Protein AF-A0A836B9U3-F1 (afdb_monomer_lite)

Organism: NCBI:txid2026947

pLDDT: mean 72.08, std 19.5, range [33.69, 95.94]

Foldseek 3Di:
DQDDPVNLVVVVVVVPDDDDDDDDDPVVVVVVSVVSCVVRVHDCDVVVVLVCLQKEKEWEDDPPPPDDPDPTDIDIHGLVLLLVQFPQSVVVVVCVVVVVDPDDDDDDDDDPDRSDRHYDYDYPADVVLVVLVRCLSNDDDPSLVSDDQVNLLSLLVVCQVRVGLSSLLSSLCNCLVCVVQADCPPDLQGCSDLQLVLQSCVPRNQDDDPPDDRSPVVSNCLSCVLLAAPDDDDDPDRPNVDPLLDVVSLVSLVVLCPDPCCVVRGHPVSVVRNVVSSVVSVVVVVVVVVVVD

Sequence (293 aa):
MGVGPEELLAGVDAILVPSGYLWPRSDYWIDKLDEKAEEAGALVTEEMIALANILVTLQFSDVPPKGLQQPQKQLTVDRAVLWHASRVLRNVFEDTAAGRDGSTVSSSHGGCSSPAAAVLRLSGDRPEDWEVALRLLQASGEVLSLITWDNVTQLCRLADKYDIPRLRSDCLWFLSANASKLSLHEPLTSPQNLLHAASLAERYLSQVSRGAEPISNSRLDAVIGNLAPSGGARIEYTHCLWNAQDPSSSLQLLKLARCDQYAAVIAPGVQARIQAGVLDALASAIRVCTAAN

Structure (mmCIF, N/CA/C/O backbone):
data_AF-A0A836B9U3-F1
#
_entry.id   AF-A0A836B9U3-F1
#
loop_
_atom_site.group_PDB
_atom_site.id
_atom_site.type_symbol
_atom_site.label_atom_id
_atom_site.label_alt_id
_atom_site.label_comp_id
_atom_site.label_asym_id
_atom_site.label_entity_id
_atom_site.label_seq_id
_atom_site.pdbx_PDB_ins_code
_atom_site.Cartn_x
_atom_site.Cartn_y
_atom_site.Cartn_z
_atom_site.occupancy
_atom_site.B_iso_or_equiv
_atom_site.auth_seq_id
_atom_site.auth_comp_id
_atom_site.auth_asym_id
_atom_site.auth_atom_id
_atom_site.pdbx_PDB_model_num
ATOM 1 N N . MET A 1 1 ? 41.286 -18.158 -23.310 1.00 45.34 1 MET A N 1
ATOM 2 C CA . MET A 1 1 ? 40.015 -18.739 -22.834 1.00 45.34 1 MET A CA 1
ATOM 3 C C . MET A 1 1 ? 39.111 -17.549 -22.593 1.00 45.34 1 MET A C 1
ATOM 5 O O . MET A 1 1 ? 39.468 -16.736 -21.756 1.00 45.34 1 MET A O 1
ATOM 9 N N . GLY A 1 2 ? 38.098 -17.339 -23.434 1.00 49.62 2 GLY A N 1
ATOM 10 C CA . GLY A 1 2 ? 37.194 -16.197 -23.282 1.00 49.62 2 GLY A CA 1
ATOM 11 C C . GLY A 1 2 ? 36.173 -16.508 -22.196 1.00 49.62 2 GLY A C 1
ATOM 12 O O . GLY A 1 2 ? 35.557 -17.569 -22.253 1.00 49.62 2 GLY A O 1
ATOM 13 N N . VAL A 1 3 ? 36.047 -15.621 -21.214 1.00 48.47 3 VAL A N 1
ATOM 14 C CA . VAL A 1 3 ? 34.971 -15.661 -20.216 1.00 48.47 3 VAL A CA 1
ATOM 15 C C . VAL A 1 3 ? 33.673 -15.330 -20.952 1.00 48.47 3 VAL A C 1
ATOM 17 O O . VAL A 1 3 ? 33.615 -14.344 -21.689 1.00 48.47 3 VAL A O 1
ATOM 20 N N . GLY A 1 4 ? 32.660 -16.187 -20.832 1.00 48.78 4 GLY A N 1
ATOM 21 C CA . GLY A 1 4 ? 31.366 -15.947 -21.473 1.00 48.78 4 GLY A CA 1
ATOM 22 C C . GLY A 1 4 ? 30.634 -14.765 -20.818 1.00 48.78 4 GLY A C 1
ATOM 23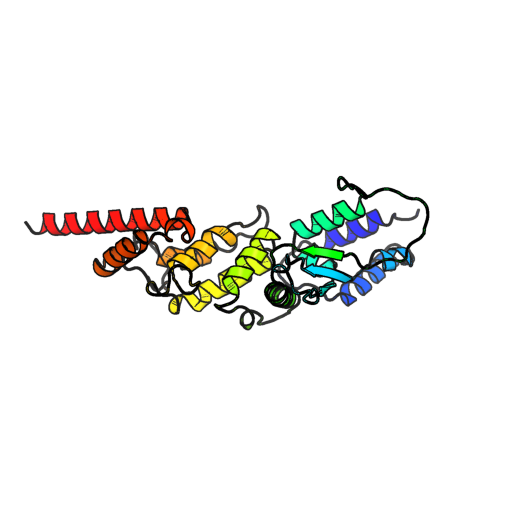 O O . GLY A 1 4 ? 30.823 -14.529 -19.624 1.00 48.78 4 GLY A O 1
ATOM 24 N N . PRO A 1 5 ? 29.763 -14.036 -21.542 1.00 47.06 5 PRO A N 1
ATOM 25 C CA . PRO A 1 5 ? 29.008 -12.905 -20.984 1.00 47.06 5 PRO A CA 1
ATOM 26 C C . PRO A 1 5 ? 28.168 -13.286 -19.750 1.00 47.06 5 PRO A C 1
ATOM 28 O O . PRO A 1 5 ? 27.958 -12.458 -18.868 1.00 47.06 5 PRO A O 1
ATOM 31 N N . GLU A 1 6 ? 27.752 -14.551 -19.636 1.00 47.59 6 GLU A N 1
ATOM 32 C CA . GLU A 1 6 ? 27.021 -15.065 -18.470 1.00 47.59 6 GLU A CA 1
ATOM 33 C C . GLU A 1 6 ? 27.885 -15.172 -17.197 1.00 47.59 6 GLU A C 1
ATOM 35 O O . GLU A 1 6 ? 27.389 -14.921 -16.099 1.00 47.59 6 GLU A O 1
ATOM 40 N N . GLU A 1 7 ? 29.186 -15.470 -17.316 1.00 50.41 7 GLU A N 1
ATOM 41 C CA . GLU A 1 7 ? 30.108 -15.516 -16.166 1.00 50.41 7 GLU A CA 1
ATOM 42 C C . GLU A 1 7 ? 30.447 -14.108 -15.649 1.00 50.41 7 GLU A C 1
ATOM 44 O O . GLU A 1 7 ? 30.597 -13.908 -14.441 1.00 50.41 7 GLU A O 1
ATOM 49 N N . LEU A 1 8 ? 30.506 -13.114 -16.545 1.00 53.88 8 LEU A N 1
ATOM 50 C CA . LEU A 1 8 ? 30.691 -11.701 -16.192 1.00 53.88 8 LEU A CA 1
ATOM 51 C C . LEU A 1 8 ? 29.486 -11.145 -15.417 1.00 53.88 8 LEU A C 1
ATOM 53 O O . LEU A 1 8 ? 29.671 -10.481 -14.396 1.00 53.88 8 LEU A O 1
ATOM 57 N N . LEU A 1 9 ? 28.260 -11.467 -15.845 1.00 51.12 9 LEU A N 1
ATOM 58 C CA . LEU A 1 9 ? 27.029 -11.053 -15.157 1.00 51.12 9 LEU A CA 1
ATOM 59 C C . LEU A 1 9 ? 26.896 -11.699 -13.766 1.00 51.12 9 LEU A C 1
ATOM 61 O O . LEU A 1 9 ? 26.582 -11.008 -12.796 1.00 51.12 9 LEU A O 1
ATOM 65 N N . ALA A 1 10 ? 27.237 -12.986 -13.632 1.00 49.69 10 ALA A N 1
ATOM 66 C CA . ALA A 1 10 ? 27.233 -13.681 -12.341 1.00 49.69 10 ALA A CA 1
ATOM 67 C C . ALA A 1 10 ? 28.250 -13.096 -11.335 1.00 49.69 10 ALA A C 1
ATOM 69 O O . ALA A 1 10 ? 27.994 -13.061 -10.128 1.00 49.69 10 ALA A O 1
ATOM 70 N N . GLY A 1 11 ? 29.396 -12.599 -11.820 1.00 48.59 11 GLY A N 1
ATOM 71 C CA . GLY A 1 11 ? 30.405 -11.928 -10.995 1.00 48.59 11 GLY A CA 1
ATOM 72 C C . GLY A 1 11 ? 29.970 -10.555 -10.466 1.00 48.59 11 GLY A C 1
ATOM 73 O O . GLY A 1 11 ? 30.396 -10.159 -9.379 1.00 48.59 11 GLY A O 1
ATOM 74 N N . VAL A 1 12 ? 29.105 -9.842 -11.196 1.00 49.62 12 VAL A N 1
ATOM 75 C CA . VAL A 1 12 ? 28.518 -8.560 -10.762 1.00 49.62 12 VAL A CA 1
ATOM 76 C C . VAL A 1 12 ? 27.465 -8.789 -9.672 1.00 49.62 12 VAL A C 1
ATOM 78 O O . VAL A 1 12 ? 27.487 -8.094 -8.654 1.00 49.62 12 VAL A O 1
ATOM 81 N N . ASP A 1 13 ? 26.623 -9.817 -9.812 1.00 41.84 13 ASP A N 1
ATOM 82 C CA . ASP A 1 13 ? 25.612 -10.190 -8.809 1.00 41.84 13 ASP A CA 1
ATOM 83 C C . ASP A 1 13 ? 26.223 -10.585 -7.450 1.00 41.84 13 ASP A C 1
ATOM 85 O O . ASP A 1 13 ? 25.662 -10.277 -6.394 1.00 41.84 13 ASP A O 1
ATOM 89 N N . ALA A 1 14 ? 27.406 -11.210 -7.447 1.00 44.12 14 ALA A N 1
ATOM 90 C CA . ALA A 1 14 ? 28.091 -11.648 -6.227 1.00 44.12 14 ALA A CA 1
ATOM 91 C C . ALA A 1 14 ? 28.653 -10.497 -5.361 1.00 44.12 14 ALA A C 1
ATOM 93 O O . ALA A 1 14 ? 28.881 -10.684 -4.166 1.00 44.12 14 ALA A O 1
ATOM 94 N N . ILE A 1 15 ? 28.862 -9.304 -5.933 1.00 44.81 15 ILE A N 1
ATOM 95 C CA . ILE A 1 15 ? 29.420 -8.129 -5.230 1.00 44.81 15 ILE A CA 1
ATOM 96 C C . ILE A 1 15 ? 28.311 -7.303 -4.541 1.00 44.81 15 ILE A C 1
ATOM 98 O O . ILE A 1 15 ? 28.585 -6.498 -3.652 1.00 44.81 15 ILE A O 1
ATOM 102 N N . LEU A 1 16 ? 27.042 -7.531 -4.898 1.00 45.47 16 LEU A N 1
ATOM 103 C CA . LEU A 1 16 ? 25.909 -6.652 -4.577 1.00 45.47 16 LEU A CA 1
ATOM 104 C C . LEU A 1 16 ? 25.101 -7.036 -3.328 1.00 45.47 16 LEU A C 1
ATOM 106 O O . LEU A 1 16 ? 24.100 -6.386 -3.023 1.00 45.47 16 LEU A O 1
ATOM 110 N N . VAL A 1 17 ? 25.515 -8.064 -2.586 1.00 44.44 17 VAL A N 1
ATOM 111 C CA . VAL A 1 17 ? 24.856 -8.459 -1.330 1.00 44.44 17 VAL A CA 1
ATOM 112 C C . VAL A 1 17 ? 25.816 -8.256 -0.158 1.00 44.44 17 VAL A C 1
ATOM 114 O O . VAL A 1 17 ? 26.325 -9.219 0.415 1.00 44.44 17 VAL A O 1
ATOM 117 N N . PRO A 1 18 ? 26.097 -6.994 0.213 1.00 39.41 18 PRO A N 1
ATOM 118 C CA . PRO A 1 18 ? 25.830 -6.653 1.608 1.00 39.41 18 PRO A CA 1
ATOM 119 C C . PRO A 1 18 ? 25.343 -5.208 1.838 1.00 39.41 18 PRO A C 1
ATOM 121 O O . PRO A 1 18 ? 26.029 -4.238 1.548 1.00 39.41 18 PRO A O 1
ATOM 124 N N . SER A 1 19 ? 24.206 -5.123 2.535 1.00 38.50 19 SER A N 1
ATOM 125 C CA . SER A 1 19 ? 23.820 -4.077 3.496 1.00 38.50 19 SER A CA 1
ATOM 126 C C . SER A 1 19 ? 23.555 -2.640 3.002 1.00 38.50 19 SER A C 1
ATOM 128 O O . SER A 1 19 ? 24.461 -1.858 2.752 1.00 38.50 19 SER A O 1
ATOM 130 N N . GLY A 1 20 ? 22.275 -2.247 3.048 1.00 40.47 20 GLY A N 1
ATOM 131 C CA . GLY A 1 20 ? 21.875 -0.883 3.421 1.00 40.47 20 GLY A CA 1
ATOM 132 C C . GLY A 1 20 ? 21.879 0.194 2.330 1.00 40.47 20 GLY A C 1
ATOM 133 O O . GLY A 1 20 ? 22.759 1.039 2.296 1.00 40.47 20 GLY A O 1
ATOM 134 N N . TYR A 1 21 ? 20.804 0.216 1.536 1.00 45.78 21 TYR A N 1
ATOM 135 C CA . TYR A 1 21 ? 20.183 1.389 0.897 1.00 45.78 21 TYR A CA 1
ATOM 136 C C . TYR A 1 21 ? 21.102 2.477 0.327 1.00 45.78 21 TYR A C 1
ATOM 138 O O . TYR A 1 21 ? 21.223 3.531 0.935 1.00 45.78 21 TYR A O 1
ATOM 146 N N . LEU A 1 22 ? 21.601 2.294 -0.895 1.00 48.44 22 LEU A N 1
ATOM 147 C CA . LEU A 1 22 ? 21.842 3.365 -1.873 1.00 48.44 22 LEU A CA 1
ATOM 148 C C . LEU A 1 22 ? 21.979 2.694 -3.248 1.00 48.44 22 LEU A C 1
ATOM 150 O O . LEU A 1 22 ? 22.847 1.847 -3.438 1.00 48.44 22 LEU A O 1
ATOM 154 N N . TRP A 1 23 ? 21.095 3.026 -4.192 1.00 52.09 23 TRP A N 1
ATOM 155 C CA . TRP A 1 23 ? 21.185 2.502 -5.558 1.00 52.09 23 TRP A CA 1
ATOM 156 C C . TRP A 1 23 ? 22.158 3.371 -6.358 1.00 52.09 23 TRP A C 1
ATOM 158 O O . TRP A 1 23 ? 21.958 4.589 -6.410 1.00 52.09 23 TRP A O 1
ATOM 168 N N . PRO A 1 24 ? 23.202 2.798 -6.972 1.00 48.03 24 PRO A N 1
ATOM 169 C CA . PRO A 1 24 ? 24.101 3.574 -7.810 1.00 48.03 24 PRO A CA 1
ATOM 170 C C . PRO A 1 24 ? 23.398 4.053 -9.091 1.00 48.03 24 PRO A C 1
ATOM 172 O O . PRO A 1 24 ? 22.528 3.359 -9.623 1.00 48.03 24 PRO A O 1
ATOM 175 N N . ARG A 1 25 ? 23.772 5.240 -9.590 1.00 50.72 25 ARG A N 1
ATOM 176 C CA . ARG A 1 25 ? 23.307 5.786 -10.885 1.00 50.72 25 ARG A CA 1
ATOM 177 C C . ARG A 1 25 ? 23.700 4.867 -12.051 1.00 50.72 25 ARG A C 1
ATOM 179 O O . ARG A 1 25 ? 24.662 4.123 -11.915 1.00 50.72 25 ARG A O 1
ATOM 186 N N . SER A 1 26 ? 23.020 4.960 -13.200 1.00 50.22 26 SER A N 1
ATOM 187 C CA . SER A 1 26 ? 23.369 4.205 -14.426 1.00 50.22 26 SER A CA 1
ATOM 188 C C . SER A 1 26 ? 24.859 4.289 -14.769 1.00 50.22 26 SER A C 1
ATOM 190 O O . SER A 1 26 ? 25.461 3.290 -15.140 1.00 50.22 26 SER A O 1
ATOM 192 N N . ASP A 1 27 ? 25.463 5.457 -14.554 1.00 53.59 27 ASP A N 1
ATOM 193 C CA . ASP A 1 27 ? 26.873 5.724 -14.852 1.00 53.59 27 ASP A CA 1
ATOM 194 C C . ASP A 1 27 ? 27.811 4.855 -13.998 1.00 53.59 27 ASP A C 1
ATOM 196 O O . ASP A 1 27 ? 28.814 4.359 -14.491 1.00 53.59 27 ASP A O 1
ATOM 200 N N . TYR A 1 28 ? 27.425 4.554 -12.752 1.00 59.44 28 TYR A N 1
ATOM 201 C CA . TYR A 1 28 ? 28.180 3.639 -11.892 1.00 59.44 28 TYR A CA 1
ATOM 202 C C . TYR A 1 28 ? 28.199 2.215 -12.445 1.00 59.44 28 TYR A C 1
ATOM 204 O O . TYR A 1 28 ? 29.182 1.505 -12.270 1.00 59.44 28 TYR A O 1
ATOM 212 N N . TRP A 1 29 ? 27.115 1.776 -13.089 1.00 57.50 29 TRP A N 1
ATOM 213 C CA . TRP A 1 29 ? 27.043 0.443 -13.684 1.00 57.50 29 TRP A CA 1
ATOM 214 C C . TRP A 1 29 ? 27.900 0.339 -14.936 1.00 57.50 29 TRP A C 1
ATOM 216 O O . TRP A 1 29 ? 28.509 -0.702 -15.151 1.00 57.50 29 TRP A O 1
ATOM 226 N N . ILE A 1 30 ? 27.983 1.421 -15.713 1.00 60.34 30 ILE A N 1
ATOM 227 C CA . ILE A 1 30 ? 28.887 1.526 -16.860 1.00 60.34 30 ILE A CA 1
ATOM 228 C C . ILE A 1 30 ? 30.338 1.475 -16.367 1.00 60.34 30 ILE A C 1
ATOM 230 O O . ILE A 1 30 ? 31.083 0.609 -16.811 1.00 60.34 30 ILE A O 1
ATOM 234 N N . ASP A 1 31 ? 30.692 2.275 -15.357 1.00 65.06 31 ASP A N 1
ATOM 235 C CA . ASP A 1 31 ? 32.040 2.280 -14.771 1.00 65.06 31 ASP A CA 1
ATOM 236 C C . ASP A 1 31 ? 32.417 0.912 -14.159 1.00 65.06 31 ASP A C 1
ATOM 238 O O . ASP A 1 31 ? 33.545 0.445 -14.302 1.00 65.06 31 ASP A O 1
ATOM 242 N N . LYS A 1 32 ? 31.468 0.226 -13.501 1.00 64.31 32 LYS A N 1
ATOM 243 C CA . LYS A 1 32 ? 31.658 -1.127 -12.937 1.00 64.31 32 LYS A CA 1
ATOM 244 C C . LYS A 1 32 ? 31.808 -2.203 -14.007 1.00 64.31 32 LYS A C 1
ATOM 246 O O . LYS A 1 32 ? 32.547 -3.166 -13.799 1.00 64.31 32 LYS A O 1
ATOM 251 N N . LEU A 1 33 ? 31.050 -2.091 -15.096 1.00 63.19 33 LEU A N 1
ATOM 252 C CA . LEU A 1 33 ? 31.142 -3.000 -16.235 1.00 63.19 33 LEU A CA 1
ATOM 253 C C . LEU A 1 33 ? 32.467 -2.804 -16.965 1.00 63.19 33 LEU A C 1
ATOM 255 O O . LEU A 1 33 ? 33.085 -3.805 -17.310 1.00 63.19 33 LEU A O 1
ATOM 259 N N . ASP A 1 34 ? 32.931 -1.563 -17.111 1.00 65.06 34 ASP A N 1
ATOM 260 C CA . ASP A 1 34 ? 34.251 -1.245 -17.658 1.00 65.06 34 ASP A CA 1
ATOM 261 C C . ASP A 1 34 ? 35.369 -1.788 -16.754 1.00 65.06 34 ASP A C 1
ATOM 263 O O . ASP A 1 34 ? 36.244 -2.499 -17.243 1.00 65.06 34 ASP A O 1
ATOM 267 N N . GLU A 1 35 ? 35.288 -1.577 -15.433 1.00 74.06 35 GLU A N 1
ATOM 268 C CA . GLU A 1 35 ? 36.234 -2.136 -14.450 1.00 74.06 35 GLU A CA 1
ATOM 269 C C . GLU A 1 35 ? 36.298 -3.672 -14.547 1.00 74.06 35 GLU A C 1
ATOM 271 O O . GLU A 1 35 ? 37.375 -4.267 -14.578 1.00 74.06 35 GLU A O 1
ATOM 276 N N . LYS A 1 36 ? 35.142 -4.342 -14.652 1.00 66.56 36 LYS A N 1
ATOM 277 C CA . LYS A 1 36 ? 35.074 -5.808 -14.762 1.00 66.56 36 LYS A CA 1
ATOM 278 C C . LYS A 1 36 ? 35.498 -6.338 -16.127 1.00 66.56 36 LYS A C 1
ATOM 280 O O . LYS A 1 36 ? 36.083 -7.419 -16.195 1.00 66.56 36 LYS A O 1
ATOM 285 N N . ALA A 1 37 ? 35.212 -5.612 -17.201 1.00 63.69 37 ALA A N 1
ATOM 286 C CA . ALA A 1 37 ? 35.659 -5.954 -18.544 1.00 63.69 37 ALA A CA 1
ATOM 287 C C . ALA A 1 37 ? 37.185 -5.818 -18.662 1.00 63.69 37 ALA A C 1
ATOM 289 O O . ALA A 1 37 ? 37.834 -6.707 -19.219 1.00 63.69 37 ALA A O 1
ATOM 290 N N . GLU A 1 38 ? 37.762 -4.782 -18.045 1.00 74.56 38 GLU A N 1
ATOM 291 C CA . GLU A 1 38 ? 39.207 -4.589 -17.930 1.00 74.56 38 GLU A CA 1
ATOM 292 C C . GLU A 1 38 ? 39.857 -5.708 -17.096 1.00 74.56 38 GLU A C 1
ATOM 294 O O . GLU A 1 38 ? 40.820 -6.329 -17.553 1.00 74.56 38 GLU A O 1
ATOM 299 N N . GLU A 1 39 ? 39.282 -6.061 -15.936 1.00 74.56 39 GLU A N 1
ATOM 300 C CA . GLU A 1 39 ? 39.737 -7.195 -15.112 1.00 74.56 39 GLU A CA 1
ATOM 301 C C . GLU A 1 39 ? 39.667 -8.545 -15.853 1.00 74.56 39 GLU A C 1
ATOM 303 O O . GLU A 1 39 ? 40.532 -9.404 -15.667 1.00 74.56 39 GLU A O 1
ATOM 308 N N . ALA A 1 40 ? 38.653 -8.745 -16.699 1.00 68.75 40 ALA A N 1
ATOM 309 C CA . ALA A 1 40 ? 38.462 -9.973 -17.471 1.00 68.75 40 ALA A CA 1
ATOM 310 C C . ALA A 1 40 ? 39.258 -10.004 -18.791 1.00 68.75 40 ALA A C 1
ATOM 312 O O . ALA A 1 40 ? 39.243 -11.023 -19.489 1.00 68.75 40 ALA A O 1
ATOM 313 N N . GLY A 1 41 ? 39.938 -8.910 -19.160 1.00 68.94 41 GLY A N 1
ATOM 314 C CA . GLY A 1 41 ? 40.595 -8.765 -20.462 1.00 68.94 41 GLY A CA 1
ATOM 315 C C . GLY A 1 41 ? 39.623 -8.887 -21.643 1.00 68.94 41 GLY A C 1
ATOM 316 O O . GLY A 1 41 ? 40.017 -9.336 -22.723 1.00 68.94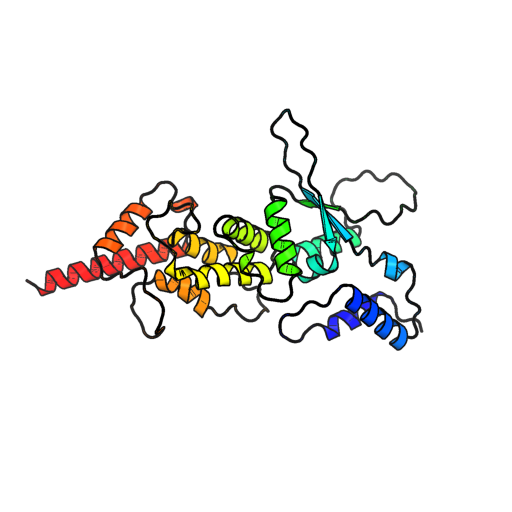 41 GLY A O 1
ATOM 317 N N . ALA A 1 42 ? 38.351 -8.545 -21.429 1.00 64.12 42 ALA A N 1
ATOM 318 C CA . ALA A 1 42 ? 37.287 -8.607 -22.420 1.00 64.12 42 ALA A CA 1
ATOM 319 C C . ALA A 1 42 ? 36.980 -7.198 -22.943 1.00 64.12 42 ALA A C 1
ATOM 321 O O . ALA A 1 42 ? 36.905 -6.241 -22.181 1.00 64.12 42 ALA A O 1
ATOM 322 N N . LEU A 1 43 ? 36.784 -7.057 -24.255 1.00 56.56 43 LEU A N 1
ATOM 323 C CA . LEU A 1 43 ? 36.247 -5.820 -24.821 1.00 56.56 43 LEU A CA 1
ATOM 324 C C . LEU A 1 43 ? 34.741 -5.794 -24.559 1.00 56.56 43 LEU A C 1
ATOM 326 O O . LEU A 1 43 ? 34.050 -6.740 -24.940 1.00 56.56 43 LEU A O 1
ATOM 330 N N . VAL A 1 44 ? 34.238 -4.718 -23.946 1.00 56.47 44 VAL A N 1
ATOM 331 C CA . VAL A 1 44 ? 32.797 -4.446 -23.873 1.00 56.47 44 VAL A CA 1
ATOM 332 C C . VAL A 1 44 ? 32.278 -4.383 -25.309 1.00 56.47 44 VAL A C 1
ATOM 334 O O . VAL A 1 44 ? 32.606 -3.469 -26.065 1.00 56.47 44 VAL A O 1
ATOM 337 N N . THR A 1 45 ? 31.543 -5.409 -25.733 1.00 61.25 45 THR A N 1
ATOM 338 C CA . THR A 1 45 ? 31.025 -5.477 -27.101 1.00 61.25 45 THR A CA 1
ATOM 339 C C . THR A 1 45 ? 29.828 -4.540 -27.250 1.00 61.25 45 THR A C 1
ATOM 341 O O . THR A 1 45 ? 29.099 -4.286 -26.289 1.00 61.25 45 THR A O 1
ATOM 344 N N . GLU A 1 46 ? 29.559 -4.060 -28.469 1.00 51.00 46 GLU A N 1
ATOM 345 C CA . GLU A 1 46 ? 28.302 -3.355 -28.774 1.00 51.00 46 GLU A CA 1
ATOM 346 C C . GLU A 1 46 ? 27.064 -4.189 -28.390 1.00 51.00 46 GLU A C 1
ATOM 348 O O . GLU A 1 46 ? 26.024 -3.623 -28.079 1.00 51.00 46 GLU A O 1
ATOM 353 N N . GLU A 1 47 ? 27.178 -5.522 -28.319 1.00 51.44 47 GLU A N 1
ATOM 354 C CA . GLU A 1 47 ? 26.144 -6.410 -27.770 1.00 51.44 47 GLU A CA 1
ATOM 355 C C . GLU A 1 47 ? 25.938 -6.255 -26.255 1.00 51.44 47 GLU A C 1
ATOM 357 O O . GLU A 1 47 ? 24.797 -6.303 -25.810 1.00 51.44 47 GLU A O 1
ATOM 362 N N . MET A 1 48 ? 26.980 -6.015 -25.448 1.00 51.19 48 MET A N 1
ATOM 363 C CA . MET A 1 48 ? 26.820 -5.708 -24.015 1.00 51.19 48 MET A CA 1
ATOM 364 C C . MET A 1 48 ? 26.177 -4.329 -23.801 1.00 51.19 48 MET A C 1
ATOM 366 O O . MET A 1 48 ? 25.350 -4.164 -22.905 1.00 51.19 48 MET A O 1
ATOM 370 N N . ILE A 1 49 ? 26.476 -3.368 -24.679 1.00 49.72 49 ILE A N 1
ATOM 371 C CA . ILE A 1 49 ? 25.833 -2.044 -24.716 1.00 49.72 49 ILE A CA 1
ATOM 372 C C . ILE A 1 49 ? 24.387 -2.145 -25.247 1.00 49.72 49 ILE A C 1
ATOM 374 O O . ILE A 1 49 ? 23.514 -1.407 -24.805 1.00 49.72 49 ILE A O 1
ATOM 378 N N . ALA A 1 50 ? 24.080 -3.095 -26.134 1.00 48.69 50 ALA A N 1
ATOM 379 C CA . ALA A 1 50 ? 22.718 -3.370 -26.605 1.00 48.69 50 ALA A CA 1
ATOM 380 C C . ALA A 1 50 ? 21.884 -4.202 -25.605 1.00 48.69 50 ALA A C 1
ATOM 382 O O . ALA A 1 50 ? 20.663 -4.045 -25.533 1.00 48.69 50 ALA A O 1
ATOM 383 N N . LEU A 1 51 ? 22.526 -5.049 -24.791 1.00 49.41 51 LEU A N 1
ATOM 384 C CA . LEU A 1 51 ? 21.927 -5.667 -23.600 1.00 49.41 51 LEU A CA 1
ATOM 385 C C . LEU A 1 51 ? 21.628 -4.614 -22.525 1.00 49.41 51 LEU A C 1
ATOM 387 O O . LEU A 1 51 ? 20.638 -4.745 -21.799 1.00 49.41 51 LEU A O 1
ATOM 391 N N . ALA A 1 52 ? 22.379 -3.510 -22.526 1.00 51.41 52 ALA A N 1
ATOM 392 C CA . ALA A 1 52 ? 21.996 -2.236 -21.933 1.00 51.41 52 ALA A CA 1
ATOM 393 C C . ALA A 1 52 ? 20.942 -1.515 -22.808 1.00 51.41 52 ALA A C 1
ATOM 395 O O . ALA A 1 52 ? 21.040 -0.332 -23.134 1.00 51.41 52 ALA A O 1
ATOM 396 N N . ASN A 1 53 ? 19.855 -2.224 -23.130 1.00 55.41 53 ASN A N 1
ATOM 397 C CA . ASN A 1 53 ? 18.555 -1.620 -23.411 1.00 55.41 53 ASN A CA 1
ATOM 398 C C . ASN A 1 53 ? 18.090 -0.962 -22.098 1.00 55.41 53 ASN A C 1
ATOM 400 O O . ASN A 1 53 ? 17.265 -1.498 -21.353 1.00 55.41 53 ASN A O 1
ATOM 404 N N . ILE A 1 54 ? 18.741 0.161 -21.772 1.00 71.50 54 ILE A N 1
ATOM 405 C CA . ILE A 1 54 ? 18.702 0.836 -20.473 1.00 71.50 54 ILE A CA 1
ATOM 406 C C . ILE A 1 54 ? 17.286 1.301 -20.191 1.00 71.50 54 ILE A C 1
ATOM 408 O O . ILE A 1 54 ? 16.888 1.345 -19.042 1.00 71.50 54 ILE A O 1
ATOM 412 N N . LEU A 1 55 ? 16.496 1.610 -21.218 1.00 83.19 55 LEU A N 1
ATOM 413 C CA . LEU A 1 55 ? 15.189 2.221 -21.053 1.00 83.19 55 LEU A CA 1
ATOM 414 C C . LEU A 1 55 ? 14.056 1.250 -21.396 1.00 83.19 55 LEU A C 1
ATOM 416 O O . LEU A 1 55 ? 13.992 0.682 -22.486 1.00 83.19 55 LEU A O 1
ATOM 420 N N . VAL A 1 56 ? 13.128 1.115 -20.454 1.00 87.69 56 VAL A N 1
ATOM 421 C CA . VAL A 1 56 ? 11.838 0.440 -20.605 1.00 87.69 56 VAL A CA 1
ATOM 422 C C . VAL A 1 56 ? 10.756 1.507 -20.698 1.00 87.69 56 VAL A C 1
ATOM 424 O O . VAL A 1 56 ? 10.730 2.456 -19.911 1.00 87.69 56 VAL A O 1
ATOM 427 N N . THR A 1 57 ? 9.831 1.340 -21.637 1.00 90.69 57 THR A N 1
ATOM 428 C CA . THR A 1 57 ? 8.635 2.179 -21.728 1.00 90.69 57 THR A CA 1
ATOM 429 C C . THR A 1 57 ? 7.473 1.488 -21.025 1.00 90.69 57 THR A C 1
ATOM 431 O O . THR A 1 57 ? 6.981 0.454 -21.472 1.00 90.69 57 THR A O 1
ATOM 434 N N . LEU A 1 58 ? 7.006 2.078 -19.929 1.00 90.88 58 LEU A N 1
ATOM 435 C CA . LEU A 1 58 ? 5.767 1.708 -19.258 1.00 90.88 58 LEU A CA 1
ATOM 436 C C . LEU A 1 58 ? 4.586 2.286 -20.042 1.00 90.88 58 LEU A C 1
ATOM 438 O O . LEU A 1 58 ? 4.415 3.506 -20.119 1.00 90.88 58 LEU A O 1
ATOM 442 N N . GLN A 1 59 ? 3.776 1.409 -20.627 1.00 91.06 59 GLN A N 1
ATOM 443 C CA . GLN A 1 59 ? 2.582 1.771 -21.383 1.00 91.06 59 GLN A CA 1
ATOM 444 C C . GLN A 1 59 ? 1.332 1.471 -20.557 1.00 91.06 59 GLN A C 1
ATOM 446 O O . GLN A 1 59 ? 1.033 0.314 -20.258 1.00 91.06 59 GLN A O 1
ATOM 451 N N . PHE A 1 60 ? 0.569 2.511 -20.235 1.00 89.31 60 PHE A N 1
ATOM 452 C CA . PHE A 1 60 ? -0.631 2.401 -19.413 1.00 89.31 60 PHE A CA 1
ATOM 453 C C . PHE A 1 60 ? -1.843 2.133 -20.300 1.00 89.31 60 PHE A C 1
ATOM 455 O O . PHE A 1 60 ? -2.239 2.960 -21.125 1.00 89.31 60 PHE A O 1
ATOM 462 N N . SER A 1 61 ? -2.394 0.929 -20.170 1.00 80.69 61 SER A N 1
ATOM 463 C CA . SER A 1 61 ? -3.576 0.499 -20.910 1.00 80.69 61 SER A CA 1
ATOM 464 C C . SER A 1 61 ? -4.810 0.745 -20.056 1.00 80.69 61 SER A C 1
ATOM 466 O O . SER A 1 61 ? -5.312 -0.167 -19.399 1.00 80.69 61 SER A O 1
ATOM 468 N N . ASP A 1 62 ? -5.302 1.979 -20.064 1.00 68.25 62 ASP A N 1
ATOM 469 C CA . ASP A 1 62 ? -6.672 2.228 -19.635 1.00 68.25 62 ASP A CA 1
ATOM 470 C C . ASP A 1 62 ? -7.612 1.771 -20.750 1.00 68.25 62 ASP A C 1
ATOM 472 O O . ASP A 1 62 ? -7.401 2.080 -21.924 1.00 68.25 62 ASP A O 1
ATOM 476 N N . VAL A 1 63 ? -8.654 1.013 -20.398 1.00 56.09 63 VAL A N 1
ATOM 477 C CA . VAL A 1 63 ? -9.783 0.796 -21.308 1.00 56.09 63 VAL A CA 1
ATOM 478 C C . VAL A 1 63 ? -10.464 2.157 -21.434 1.00 56.09 63 VAL A C 1
ATOM 480 O O . VAL A 1 63 ? -11.052 2.607 -20.447 1.00 56.09 63 VAL A O 1
ATOM 483 N N . PRO A 1 64 ? -10.389 2.850 -22.587 1.00 55.78 64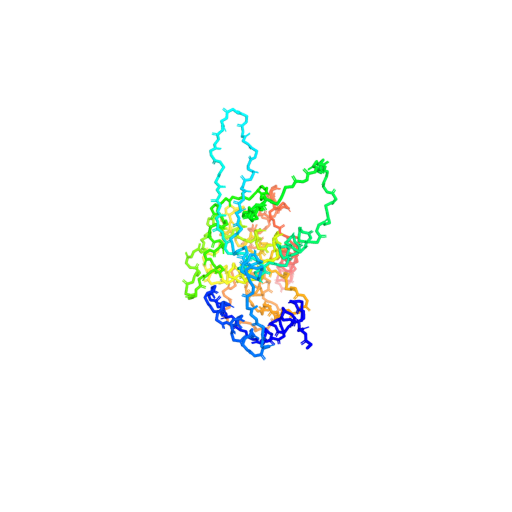 PRO A N 1
ATOM 484 C CA . PRO A 1 64 ? -11.039 4.140 -22.694 1.00 55.78 64 PRO A CA 1
ATOM 485 C C . PRO A 1 64 ? -12.544 3.933 -22.474 1.00 55.78 64 PRO A C 1
ATOM 487 O O . PRO A 1 64 ? -13.127 3.014 -23.069 1.00 55.78 64 PRO A O 1
ATOM 490 N N . PRO A 1 65 ? -13.211 4.756 -21.643 1.00 52.19 65 PRO A N 1
ATOM 491 C CA . PRO A 1 65 ? -14.663 4.794 -21.653 1.00 52.19 65 PRO A CA 1
ATOM 492 C C . PRO A 1 65 ? -15.095 5.082 -23.095 1.00 52.19 65 PRO A C 1
ATOM 494 O O . PRO A 1 65 ? -14.571 5.995 -23.735 1.00 52.19 65 PRO A O 1
ATOM 497 N N . LYS A 1 66 ? -15.974 4.226 -23.634 1.00 49.69 66 LYS A N 1
ATOM 498 C CA . LYS A 1 66 ? -16.400 4.223 -25.043 1.00 49.69 66 LYS A CA 1
ATOM 499 C C . LYS A 1 66 ? -16.555 5.655 -25.582 1.00 49.69 66 LYS A C 1
ATOM 501 O O . LYS A 1 66 ? -17.491 6.344 -25.195 1.00 49.69 66 LYS A O 1
ATOM 506 N N . GLY A 1 67 ? -15.674 6.069 -26.496 1.00 55.41 67 GLY A N 1
ATOM 507 C CA . GLY A 1 67 ? -15.890 7.258 -27.330 1.00 55.41 67 GLY A CA 1
ATOM 508 C C . GLY A 1 67 ? -14.812 8.344 -27.331 1.00 55.41 67 GLY A C 1
ATOM 509 O O . GLY A 1 67 ? -14.913 9.238 -28.164 1.00 55.41 67 GLY A O 1
ATOM 510 N N . LEU A 1 68 ? -13.773 8.288 -26.490 1.00 53.88 68 LEU A N 1
ATOM 511 C CA . LEU A 1 68 ? -12.687 9.282 -26.517 1.00 53.88 68 LEU A CA 1
ATOM 512 C C . LEU A 1 68 ? -11.316 8.595 -26.492 1.00 53.88 68 LEU A C 1
ATOM 514 O O . LEU A 1 68 ? -10.925 8.003 -25.489 1.00 53.88 68 LEU A O 1
ATOM 518 N N . GLN A 1 69 ? -10.582 8.672 -27.607 1.00 53.66 69 GLN A N 1
ATOM 519 C CA . GLN A 1 69 ? -9.160 8.323 -27.660 1.00 53.66 69 GLN A CA 1
ATOM 520 C C . GLN A 1 69 ? -8.379 9.363 -26.846 1.00 53.66 69 GLN A C 1
ATOM 522 O O . GLN A 1 69 ? -8.005 10.413 -27.363 1.00 53.66 69 GLN A O 1
ATOM 527 N N . GLN A 1 70 ? -8.162 9.101 -25.559 1.00 55.44 70 GLN A N 1
ATOM 528 C CA . GLN A 1 70 ? -7.149 9.835 -24.807 1.00 55.44 70 GLN A CA 1
ATOM 529 C C . GLN A 1 70 ? -5.753 9.351 -25.228 1.00 55.44 70 GLN A C 1
ATOM 531 O O . GLN A 1 70 ? -5.572 8.154 -25.474 1.00 55.44 70 GLN A O 1
ATOM 536 N N . PRO A 1 71 ? -4.763 10.257 -25.327 1.00 59.59 71 PRO A N 1
ATOM 537 C CA . PRO A 1 71 ? -3.384 9.860 -25.563 1.00 59.59 71 PRO A CA 1
ATOM 538 C C . PRO A 1 71 ? -2.929 8.946 -24.421 1.00 59.59 71 PRO A C 1
ATOM 540 O O . PRO A 1 71 ? -2.997 9.325 -23.252 1.00 59.59 71 PRO A O 1
ATOM 543 N N . GLN A 1 72 ? -2.487 7.731 -24.757 1.00 71.06 72 GLN A N 1
ATOM 544 C CA . GLN A 1 72 ? -1.916 6.807 -23.781 1.00 71.06 72 GLN A CA 1
ATOM 545 C C . GLN A 1 72 ? -0.659 7.443 -23.194 1.00 71.06 72 GLN A C 1
ATOM 547 O O . GLN A 1 72 ? 0.324 7.659 -23.906 1.00 71.06 72 GLN A O 1
ATOM 552 N N . LYS A 1 73 ? -0.697 7.761 -21.901 1.00 85.69 73 LYS A N 1
ATOM 553 C CA . LYS A 1 73 ? 0.479 8.258 -21.195 1.00 85.69 73 LYS A CA 1
ATOM 554 C C . LYS A 1 73 ? 1.518 7.139 -21.150 1.00 85.69 73 LYS A C 1
ATOM 556 O O . LYS A 1 73 ? 1.180 5.984 -20.899 1.00 85.69 73 LYS A O 1
ATOM 561 N N . GLN A 1 74 ? 2.765 7.480 -21.443 1.00 90.56 74 GLN A N 1
ATOM 562 C CA . GLN A 1 74 ? 3.897 6.560 -21.421 1.00 90.56 74 GLN A CA 1
ATOM 563 C C . GLN A 1 74 ? 4.960 7.129 -20.492 1.00 90.56 74 GLN A C 1
ATOM 565 O O . GLN A 1 74 ? 5.189 8.340 -20.488 1.00 90.56 74 GLN A O 1
ATOM 570 N N . LEU A 1 75 ? 5.593 6.263 -19.706 1.00 91.25 75 LEU A N 1
ATOM 571 C CA . LEU A 1 75 ? 6.723 6.636 -18.861 1.00 91.25 75 LEU A CA 1
ATOM 572 C C . LEU A 1 75 ? 7.944 5.846 -19.302 1.00 91.25 75 LEU A C 1
ATOM 574 O O . LEU A 1 75 ? 7.881 4.626 -19.412 1.00 91.25 75 LEU A O 1
ATOM 578 N N . THR A 1 76 ? 9.054 6.533 -19.533 1.00 91.25 76 THR A N 1
ATOM 579 C CA . THR A 1 76 ? 10.326 5.891 -19.860 1.00 91.25 76 THR A CA 1
ATOM 580 C C . THR A 1 76 ? 11.182 5.845 -18.604 1.00 91.25 76 THR A C 1
ATOM 582 O O . THR A 1 76 ? 11.379 6.869 -17.949 1.00 91.25 76 THR A O 1
ATOM 585 N N . VAL A 1 77 ? 11.662 4.659 -18.245 1.00 91.06 77 VAL A N 1
ATOM 586 C CA . VAL A 1 77 ? 12.398 4.416 -17.003 1.00 91.06 77 VAL A CA 1
ATOM 587 C C . VAL A 1 77 ? 13.563 3.477 -17.245 1.00 91.06 77 VAL A C 1
ATOM 589 O O . VAL A 1 77 ? 13.504 2.616 -18.117 1.00 91.06 77 VAL A O 1
ATOM 592 N N . ASP A 1 78 ? 14.607 3.635 -16.443 1.00 88.94 78 ASP A N 1
ATOM 593 C CA . ASP A 1 78 ? 15.726 2.710 -16.427 1.00 88.94 78 ASP A CA 1
ATOM 594 C C . ASP A 1 78 ? 15.275 1.286 -16.026 1.00 88.94 78 ASP A C 1
ATOM 596 O O . ASP A 1 78 ? 14.672 1.075 -14.965 1.00 88.94 78 ASP A O 1
ATOM 600 N N . ARG A 1 79 ? 15.569 0.299 -16.878 1.00 88.44 79 ARG A N 1
ATOM 601 C CA . ARG A 1 79 ? 15.303 -1.125 -16.661 1.00 88.44 79 ARG A CA 1
ATOM 602 C C . ARG A 1 79 ? 15.943 -1.612 -15.371 1.00 88.44 79 ARG A C 1
ATOM 604 O O . ARG A 1 79 ? 15.298 -2.364 -14.642 1.00 88.44 79 ARG A O 1
ATOM 611 N N . ALA A 1 80 ? 17.173 -1.187 -15.080 1.00 86.44 80 ALA A N 1
ATOM 612 C CA . ALA A 1 80 ? 17.911 -1.607 -13.895 1.00 86.44 80 ALA A CA 1
ATOM 613 C C . ALA A 1 80 ? 17.169 -1.187 -12.620 1.00 86.44 80 ALA A C 1
ATOM 615 O O . ALA A 1 80 ? 17.015 -1.987 -11.695 1.00 86.44 80 ALA A O 1
ATOM 616 N N . VAL A 1 81 ? 16.605 0.027 -12.604 1.00 90.06 81 VAL A N 1
ATOM 617 C CA . VAL A 1 81 ? 15.799 0.511 -11.472 1.00 90.06 81 VAL A CA 1
ATOM 618 C C . VAL A 1 81 ? 14.624 -0.429 -11.208 1.00 90.06 81 VAL A C 1
ATOM 620 O O . VAL A 1 81 ? 14.426 -0.852 -10.071 1.00 90.06 81 VAL A O 1
ATOM 623 N N . LEU A 1 82 ? 13.869 -0.808 -12.243 1.00 92.12 82 LEU A N 1
ATOM 624 C CA . LEU A 1 82 ? 12.727 -1.716 -12.090 1.00 92.12 82 LEU A CA 1
ATOM 625 C C . LEU A 1 82 ? 13.146 -3.149 -11.736 1.00 92.12 82 LEU A C 1
ATOM 627 O O . LEU A 1 82 ? 12.518 -3.778 -10.884 1.00 92.12 82 LEU A O 1
ATOM 631 N N . TRP A 1 83 ? 14.209 -3.647 -12.365 1.00 89.69 83 TRP A N 1
ATOM 632 C CA . TRP A 1 83 ? 14.756 -4.989 -12.163 1.00 89.69 83 TRP A CA 1
ATOM 633 C C . TRP A 1 83 ? 15.204 -5.234 -10.718 1.00 89.69 83 TRP A C 1
ATOM 635 O O . TRP A 1 83 ? 14.968 -6.301 -10.136 1.00 89.69 83 TRP A O 1
ATOM 645 N N . HIS A 1 84 ? 15.856 -4.243 -10.111 1.00 87.06 84 HIS A N 1
ATOM 646 C CA . HIS A 1 84 ? 16.300 -4.337 -8.724 1.00 87.06 84 HIS A CA 1
ATOM 647 C C . HIS A 1 84 ? 15.181 -4.018 -7.732 1.00 87.06 84 HIS A C 1
ATOM 649 O O . HIS A 1 84 ? 15.126 -4.637 -6.668 1.00 87.06 84 HIS A O 1
ATOM 655 N N . ALA A 1 85 ? 14.271 -3.102 -8.076 1.00 91.12 85 ALA A N 1
ATOM 656 C CA . ALA A 1 85 ? 13.189 -2.700 -7.185 1.00 91.12 85 ALA A CA 1
ATOM 657 C C . ALA A 1 85 ? 12.084 -3.755 -7.036 1.00 91.12 85 ALA A C 1
ATOM 659 O O . ALA A 1 85 ? 11.449 -3.800 -5.984 1.00 91.12 85 ALA A O 1
ATOM 660 N N . SER A 1 86 ? 11.840 -4.574 -8.064 1.00 93.62 86 SER A N 1
ATOM 661 C CA . SER A 1 86 ? 10.700 -5.490 -8.129 1.00 93.62 86 SER A CA 1
ATOM 662 C C . SER A 1 86 ? 11.108 -6.886 -8.589 1.00 93.62 86 SER A C 1
ATOM 664 O O . SER A 1 86 ? 11.652 -7.067 -9.679 1.00 93.62 86 SER A O 1
ATOM 666 N N . ARG A 1 87 ? 10.750 -7.903 -7.797 1.00 89.56 87 ARG A N 1
ATOM 667 C CA . ARG A 1 87 ? 10.907 -9.310 -8.206 1.00 89.56 87 ARG A CA 1
ATOM 668 C C . ARG A 1 87 ? 9.943 -9.695 -9.323 1.00 89.56 87 ARG A C 1
ATOM 670 O O . ARG A 1 87 ? 10.313 -10.441 -10.219 1.00 89.56 87 ARG A O 1
ATOM 677 N N . VAL A 1 88 ? 8.720 -9.169 -9.284 1.00 92.44 88 VAL A N 1
ATOM 678 C CA . VAL A 1 88 ? 7.706 -9.432 -10.314 1.00 92.44 88 VAL A CA 1
ATOM 679 C C . VAL A 1 88 ? 8.180 -8.910 -11.667 1.00 92.44 88 VAL A C 1
ATOM 681 O O . VAL A 1 88 ? 8.166 -9.648 -12.646 1.00 92.44 88 VAL A O 1
ATOM 684 N N . LEU A 1 89 ? 8.646 -7.660 -11.723 1.00 91.38 89 LEU A N 1
ATOM 685 C CA . LEU A 1 89 ? 9.121 -7.055 -12.966 1.00 91.38 89 LEU A CA 1
ATOM 686 C C . LEU A 1 89 ? 10.396 -7.726 -13.467 1.00 91.38 89 LEU A C 1
ATOM 688 O O . LEU A 1 89 ? 10.520 -7.946 -14.667 1.00 91.38 89 LEU A O 1
ATOM 692 N N . ARG A 1 90 ? 11.309 -8.102 -12.562 1.00 89.00 90 ARG A N 1
ATOM 693 C CA . ARG A 1 90 ? 12.481 -8.913 -12.906 1.00 89.00 90 ARG A CA 1
ATOM 694 C C . ARG A 1 90 ? 12.089 -10.180 -13.659 1.00 89.00 90 ARG A C 1
ATOM 696 O O . ARG A 1 90 ? 12.562 -10.373 -14.772 1.00 89.00 90 ARG A O 1
ATOM 703 N N . ASN A 1 91 ? 11.175 -10.973 -13.102 1.00 88.00 91 ASN A N 1
ATOM 704 C CA . ASN A 1 91 ? 10.722 -12.209 -13.742 1.00 88.00 91 ASN A CA 1
ATOM 705 C C . ASN A 1 91 ? 10.100 -11.933 -15.121 1.00 88.00 91 ASN A C 1
ATOM 707 O O . ASN A 1 91 ? 10.396 -12.638 -16.077 1.00 88.00 91 ASN A O 1
ATOM 711 N N . VAL A 1 92 ? 9.306 -10.862 -15.260 1.00 89.00 92 VAL A N 1
ATOM 712 C CA . VAL A 1 92 ? 8.735 -10.463 -16.561 1.00 89.00 92 VAL A CA 1
ATOM 713 C C . VAL A 1 92 ? 9.833 -10.160 -17.587 1.00 89.00 92 VAL A C 1
ATOM 715 O O . VAL A 1 92 ? 9.730 -10.555 -18.750 1.00 89.00 92 VAL A O 1
ATOM 718 N N . PHE A 1 93 ? 10.897 -9.472 -17.174 1.00 85.44 93 PHE A N 1
ATOM 719 C CA . PHE A 1 93 ? 12.030 -9.177 -18.045 1.00 85.44 93 PHE A CA 1
ATOM 720 C C . PHE A 1 93 ? 12.852 -10.430 -18.395 1.00 85.44 93 PHE A C 1
ATOM 722 O O . PHE A 1 93 ? 13.315 -10.536 -19.530 1.00 85.44 93 PHE A O 1
ATOM 729 N N . GLU A 1 94 ? 13.026 -11.364 -17.456 1.00 83.75 94 GLU A N 1
ATOM 730 C CA . GLU A 1 94 ? 13.698 -12.657 -17.675 1.00 83.75 94 GLU A CA 1
ATOM 731 C C . GLU A 1 94 ? 12.913 -13.548 -18.645 1.00 83.75 94 GLU A C 1
ATOM 733 O O . GLU A 1 94 ? 13.484 -14.059 -19.608 1.00 83.75 94 GLU A O 1
ATOM 738 N N . ASP A 1 95 ? 11.597 -13.664 -18.458 1.00 80.88 95 ASP A N 1
ATOM 739 C CA . ASP A 1 95 ? 10.717 -14.467 -19.314 1.00 80.88 95 ASP A CA 1
ATOM 740 C C . ASP A 1 95 ? 10.691 -13.940 -20.757 1.00 80.88 95 ASP A C 1
ATOM 742 O O . ASP A 1 95 ? 10.737 -14.720 -21.714 1.00 80.88 95 ASP A O 1
ATOM 746 N N . THR A 1 96 ? 10.689 -12.611 -20.916 1.00 78.50 96 THR A N 1
ATOM 747 C CA . THR A 1 96 ? 10.748 -11.955 -22.233 1.00 78.50 96 THR A CA 1
ATOM 748 C C . THR A 1 96 ? 12.096 -12.207 -22.918 1.00 78.50 96 THR A C 1
ATOM 750 O O . THR A 1 96 ? 12.144 -12.455 -24.122 1.00 78.50 96 THR A O 1
ATOM 753 N N . ALA A 1 97 ? 13.200 -12.177 -22.163 1.00 70.62 97 ALA A N 1
ATOM 754 C CA . ALA A 1 97 ? 14.539 -12.435 -22.694 1.00 70.62 97 ALA A CA 1
ATOM 755 C C . ALA A 1 97 ? 14.753 -13.912 -23.070 1.00 70.62 97 ALA A C 1
ATOM 757 O O . ALA A 1 97 ? 15.445 -14.204 -24.043 1.00 70.62 97 ALA A O 1
ATOM 758 N N . ALA A 1 98 ? 14.120 -14.841 -22.349 1.00 66.31 98 ALA A N 1
ATOM 759 C CA . ALA A 1 98 ? 14.210 -16.277 -22.606 1.00 66.31 98 ALA A CA 1
ATOM 760 C C . ALA A 1 98 ? 13.423 -16.744 -23.851 1.00 66.31 98 ALA A C 1
ATOM 762 O O . ALA A 1 98 ? 13.396 -17.943 -24.138 1.00 66.31 98 ALA A O 1
ATOM 763 N N . GLY A 1 99 ? 12.754 -15.835 -24.578 1.00 59.69 99 GLY A N 1
ATOM 764 C CA . GLY A 1 99 ? 11.951 -16.165 -25.763 1.00 59.69 99 GLY A CA 1
ATOM 765 C C . GLY A 1 99 ? 10.796 -17.125 -25.461 1.00 59.69 99 GLY A C 1
ATOM 766 O O . GLY A 1 99 ? 10.312 -17.831 -26.348 1.00 59.69 99 GLY A O 1
ATOM 767 N N . ARG A 1 100 ? 10.375 -17.201 -24.194 1.00 55.41 100 ARG A N 1
ATOM 768 C CA . ARG A 1 100 ? 9.407 -18.181 -23.704 1.00 55.41 100 ARG A CA 1
ATOM 769 C C . ARG A 1 100 ? 7.988 -17.638 -23.865 1.00 55.41 100 ARG A C 1
ATOM 771 O O . ARG A 1 100 ? 7.244 -17.506 -22.900 1.00 55.41 100 ARG A O 1
ATOM 778 N N . ASP A 1 101 ? 7.602 -17.326 -25.098 1.00 47.44 101 ASP A N 1
ATOM 779 C CA . ASP A 1 101 ? 6.262 -16.826 -25.398 1.00 47.44 101 ASP A CA 1
ATOM 780 C C . ASP A 1 101 ? 5.229 -17.964 -25.391 1.00 47.44 101 ASP A C 1
ATOM 782 O O . ASP A 1 101 ? 5.046 -18.703 -26.356 1.00 47.44 101 ASP A O 1
ATOM 786 N N . GLY A 1 102 ? 4.496 -18.065 -24.279 1.00 43.56 102 GLY A N 1
ATOM 787 C CA . GLY A 1 102 ? 3.168 -18.687 -24.214 1.00 43.56 102 GLY A CA 1
ATOM 788 C C . GLY A 1 102 ? 2.040 -17.749 -24.673 1.00 43.56 102 GLY A C 1
ATOM 789 O O . GLY A 1 102 ? 0.865 -18.070 -24.502 1.00 43.56 102 GLY A O 1
ATOM 790 N N . SER A 1 103 ? 2.377 -16.584 -25.233 1.00 42.00 103 SER A N 1
ATOM 791 C CA . SER A 1 103 ? 1.427 -15.617 -25.775 1.00 42.00 103 SER A CA 1
ATOM 792 C C . SER A 1 103 ? 1.453 -15.698 -27.297 1.00 42.00 103 SER A C 1
ATOM 794 O O . SER A 1 103 ? 2.479 -15.468 -27.927 1.00 42.00 103 SER A O 1
ATOM 796 N N . THR A 1 104 ? 0.325 -16.078 -27.891 1.00 41.12 104 THR A N 1
ATOM 797 C CA . THR A 1 104 ? 0.104 -16.189 -29.338 1.00 41.12 104 THR A CA 1
ATOM 798 C C . THR A 1 104 ? 0.569 -14.942 -30.091 1.00 41.12 104 THR A C 1
ATOM 800 O O . THR A 1 104 ? -0.172 -13.965 -30.203 1.00 41.12 104 THR A O 1
ATOM 803 N N . VAL A 1 105 ? 1.766 -15.006 -30.671 1.00 38.31 105 VAL A N 1
ATOM 804 C CA . VAL A 1 105 ? 2.231 -14.087 -31.708 1.00 38.31 105 VAL A CA 1
ATOM 805 C C . VAL A 1 105 ? 2.605 -14.930 -32.920 1.00 38.31 105 VAL A C 1
ATOM 807 O O . VAL A 1 105 ? 3.485 -15.786 -32.879 1.00 38.31 105 VAL A O 1
ATOM 810 N N . SER A 1 106 ? 1.866 -14.722 -34.004 1.00 38.88 106 SER A N 1
ATOM 811 C CA . SER A 1 106 ? 2.112 -15.310 -35.315 1.00 38.88 106 SER A CA 1
ATOM 812 C C . SER A 1 106 ? 3.533 -14.997 -35.783 1.00 38.88 106 SER A C 1
ATOM 814 O O . SER A 1 106 ? 3.862 -13.846 -36.064 1.00 38.88 106 SER A O 1
ATOM 816 N N . SER A 1 107 ? 4.358 -16.036 -35.884 1.00 40.31 107 SER A N 1
ATOM 817 C CA . SER A 1 107 ? 5.706 -15.976 -36.432 1.00 40.31 107 SER A CA 1
ATOM 818 C C . SER A 1 107 ? 5.661 -15.763 -37.948 1.00 40.31 107 SER A C 1
ATOM 820 O O . SER A 1 107 ? 5.291 -16.671 -38.696 1.00 40.31 107 SER A O 1
ATOM 822 N N . SER A 1 108 ? 6.103 -14.599 -38.415 1.00 35.72 108 SER A N 1
ATOM 823 C CA . SER A 1 108 ? 6.548 -14.419 -39.796 1.00 35.72 108 SER A CA 1
ATOM 824 C C . SER A 1 108 ? 7.997 -13.944 -39.808 1.00 35.72 108 SER A C 1
ATOM 826 O O . SER A 1 108 ? 8.364 -12.997 -39.123 1.00 35.72 108 SER A O 1
ATOM 828 N N . HIS A 1 109 ? 8.785 -14.689 -40.574 1.00 34.06 109 HIS A N 1
ATOM 829 C CA . HIS A 1 109 ? 10.219 -14.629 -40.820 1.00 34.06 109 HIS A CA 1
ATOM 830 C C . HIS A 1 109 ? 10.901 -13.252 -40.827 1.00 34.06 109 HIS A C 1
ATOM 832 O O . HIS A 1 109 ? 10.418 -12.311 -41.444 1.00 34.06 109 HIS A O 1
ATOM 838 N N . GLY A 1 110 ? 12.139 -13.259 -40.317 1.00 37.88 110 GLY A N 1
ATOM 839 C CA . GLY A 1 110 ? 13.286 -12.635 -40.980 1.00 37.88 110 GLY A CA 1
ATOM 840 C C . GLY A 1 110 ? 13.357 -11.115 -40.912 1.00 37.88 110 GLY A C 1
ATOM 841 O O . GLY A 1 110 ? 12.912 -10.424 -41.820 1.00 37.88 110 GLY A O 1
ATOM 842 N N . GLY A 1 111 ? 14.031 -10.595 -39.890 1.00 33.69 111 GLY A N 1
ATOM 843 C CA . GLY A 1 111 ? 14.411 -9.190 -39.858 1.00 33.69 111 GLY A CA 1
ATOM 844 C C . GLY A 1 111 ? 15.119 -8.840 -38.565 1.00 33.69 111 GLY A C 1
ATOM 845 O O . GLY A 1 111 ? 14.479 -8.758 -37.521 1.00 33.69 111 GLY A O 1
ATOM 846 N N . CYS A 1 112 ? 16.434 -8.634 -38.660 1.00 35.94 112 CYS A N 1
ATOM 847 C CA . CYS A 1 112 ? 17.267 -7.991 -37.651 1.00 35.94 112 CYS A CA 1
ATOM 848 C C . CYS A 1 112 ? 16.655 -6.619 -37.333 1.00 35.94 112 CYS A C 1
ATOM 850 O O . CYS A 1 112 ? 16.899 -5.635 -38.029 1.00 35.94 112 CYS A O 1
ATOM 852 N N . SER A 1 113 ? 15.754 -6.589 -36.358 1.00 34.12 113 SER A N 1
ATOM 853 C CA . SER A 1 113 ? 15.044 -5.385 -35.960 1.00 34.12 113 SER A CA 1
ATOM 854 C C . SER A 1 113 ? 15.837 -4.768 -34.825 1.00 34.12 113 SER A C 1
ATOM 856 O O . SER A 1 113 ? 16.138 -5.449 -33.848 1.00 34.12 113 SER A O 1
ATOM 858 N N . SER A 1 114 ? 16.206 -3.502 -35.018 1.00 40.59 114 SER A N 1
ATOM 859 C CA . SER A 1 114 ? 16.763 -2.578 -34.025 1.00 40.59 114 SER A CA 1
ATOM 860 C C . SER A 1 114 ? 16.278 -2.874 -32.601 1.00 40.59 114 SER A C 1
ATOM 862 O O . SER A 1 114 ? 15.126 -3.295 -32.462 1.00 40.59 114 SER A O 1
ATOM 864 N N . PRO A 1 115 ? 17.071 -2.586 -31.549 1.00 44.00 115 PRO A N 1
ATOM 865 C CA . PRO A 1 115 ? 16.644 -2.759 -30.166 1.00 44.00 115 PRO A CA 1
ATOM 866 C C . PRO A 1 115 ? 15.490 -1.789 -29.882 1.00 44.00 115 PRO A C 1
ATOM 868 O O . PRO A 1 115 ? 15.675 -0.658 -29.441 1.00 44.00 115 PRO A O 1
ATOM 871 N N . ALA A 1 116 ? 14.272 -2.197 -30.223 1.00 50.28 116 ALA A N 1
ATOM 872 C CA . ALA A 1 116 ? 13.070 -1.467 -29.902 1.00 50.28 116 ALA A CA 1
ATOM 873 C C . ALA A 1 116 ? 12.975 -1.483 -28.379 1.00 50.28 116 ALA A C 1
ATOM 875 O O . ALA A 1 116 ? 12.994 -2.559 -27.777 1.00 50.28 116 ALA A O 1
ATOM 876 N N . ALA A 1 117 ? 12.946 -0.294 -27.774 1.00 60.00 117 ALA A N 1
ATOM 877 C CA . ALA A 1 117 ? 12.826 -0.125 -26.333 1.00 60.00 117 ALA A CA 1
ATOM 878 C C . ALA A 1 117 ? 11.769 -1.093 -25.787 1.00 60.00 117 ALA A C 1
ATOM 880 O O . ALA A 1 117 ? 10.654 -1.159 -26.312 1.00 60.00 117 ALA A O 1
ATOM 881 N N . ALA A 1 118 ? 12.133 -1.882 -24.775 1.00 76.81 118 ALA A N 1
ATOM 882 C CA . ALA A 1 118 ? 11.232 -2.880 -24.222 1.00 76.81 118 ALA A CA 1
ATOM 883 C C . ALA A 1 118 ? 9.972 -2.176 -23.690 1.00 76.81 118 ALA A C 1
ATOM 885 O O . ALA A 1 118 ? 10.058 -1.287 -22.842 1.00 76.81 118 ALA A O 1
ATOM 886 N N . VAL A 1 119 ? 8.799 -2.544 -24.211 1.00 86.00 119 VAL A N 1
ATOM 887 C CA . VAL A 1 119 ? 7.521 -1.950 -23.803 1.00 86.00 119 VAL A CA 1
ATOM 888 C C . VAL A 1 119 ? 6.849 -2.865 -22.791 1.00 86.00 119 VAL A C 1
ATOM 890 O O . VAL A 1 119 ? 6.457 -3.983 -23.122 1.00 86.00 119 VAL A O 1
ATOM 893 N N . LEU A 1 120 ? 6.664 -2.374 -21.567 1.00 88.06 120 LEU A N 1
ATOM 894 C CA . LEU A 1 120 ? 5.920 -3.068 -20.525 1.00 88.06 120 LEU A CA 1
ATOM 895 C C . LEU A 1 120 ? 4.506 -2.493 -20.433 1.00 88.06 120 LEU A C 1
ATOM 897 O O . LEU A 1 120 ? 4.315 -1.326 -20.086 1.00 88.06 120 LEU A O 1
ATOM 901 N N . ARG A 1 121 ? 3.498 -3.315 -20.730 1.00 89.75 121 ARG A N 1
ATOM 902 C CA . ARG A 1 121 ? 2.091 -2.905 -20.649 1.00 89.75 121 ARG A CA 1
ATOM 903 C C . ARG A 1 121 ? 1.553 -3.097 -19.240 1.00 89.75 121 ARG A C 1
ATOM 905 O O . ARG A 1 121 ? 1.470 -4.218 -18.750 1.00 89.75 121 ARG A O 1
ATOM 912 N N . LEU A 1 122 ? 1.144 -1.997 -18.621 1.00 89.56 122 LEU A N 1
ATOM 913 C CA . LEU A 1 122 ? 0.550 -1.963 -17.292 1.00 89.56 122 LEU A CA 1
ATOM 914 C C . LEU A 1 122 ? -0.959 -1.744 -17.433 1.00 89.56 122 LEU A C 1
ATOM 916 O O . LEU A 1 122 ? -1.401 -0.784 -18.066 1.00 89.56 122 LEU A O 1
ATOM 920 N N . SER A 1 123 ? -1.759 -2.646 -16.868 1.00 85.62 123 SER A N 1
ATOM 921 C CA . SER A 1 123 ? -3.224 -2.570 -16.903 1.00 85.62 123 SER A CA 1
ATOM 922 C C . SER A 1 123 ? -3.795 -2.233 -15.528 1.00 85.62 123 SER A C 1
ATOM 924 O O . SER A 1 123 ? -3.462 -2.898 -14.538 1.00 85.62 123 SER A O 1
ATOM 926 N N . GLY A 1 124 ? -4.700 -1.251 -15.489 1.00 85.31 124 GLY A N 1
ATOM 927 C CA . GLY A 1 124 ? -5.431 -0.844 -14.283 1.00 85.31 124 GLY A CA 1
ATOM 928 C C . GLY A 1 124 ? -4.626 -0.009 -13.285 1.00 85.31 124 GLY A C 1
ATOM 929 O O . GLY A 1 124 ? -5.115 0.237 -12.186 1.00 85.31 124 GLY A O 1
ATOM 930 N N . ASP A 1 125 ? -3.416 0.415 -13.653 1.00 90.62 125 ASP A N 1
ATOM 931 C CA . ASP A 1 125 ? -2.595 1.311 -12.842 1.00 90.62 125 ASP A CA 1
ATOM 932 C C . ASP A 1 125 ? -2.618 2.713 -13.427 1.00 90.62 125 ASP A C 1
ATOM 934 O O . ASP A 1 125 ? -2.621 2.887 -14.646 1.00 90.62 125 ASP A O 1
ATOM 938 N N . ARG A 1 126 ? -2.571 3.714 -12.552 1.00 90.25 126 ARG A N 1
ATOM 939 C CA . ARG A 1 126 ? -2.528 5.102 -12.986 1.00 90.25 126 ARG A CA 1
ATOM 940 C C . ARG A 1 126 ? -1.086 5.540 -13.224 1.00 90.25 126 ARG A C 1
ATOM 942 O O . ARG A 1 126 ? -0.216 5.252 -12.396 1.00 90.25 126 ARG A O 1
ATOM 949 N N . PRO A 1 127 ? -0.822 6.297 -14.297 1.00 92.06 127 PRO A N 1
ATOM 950 C CA . PRO A 1 127 ? 0.518 6.792 -14.576 1.00 92.06 127 PRO A CA 1
ATOM 951 C C . PRO A 1 127 ? 1.015 7.772 -13.503 1.00 92.06 127 PRO A C 1
ATOM 953 O O . PRO A 1 127 ? 2.210 7.804 -13.231 1.00 92.06 127 PRO A O 1
ATOM 956 N N . GLU A 1 128 ? 0.133 8.536 -12.844 1.00 93.88 128 GLU A N 1
ATOM 957 C CA . GLU A 1 128 ? 0.539 9.453 -11.761 1.00 93.88 128 GLU A CA 1
ATOM 958 C C . GLU A 1 128 ? 1.123 8.715 -10.548 1.00 93.88 128 GLU A C 1
ATOM 960 O O . GLU A 1 128 ? 2.120 9.154 -9.976 1.00 93.88 128 GLU A O 1
ATOM 965 N N . ASP A 1 129 ? 0.526 7.582 -10.173 1.00 94.25 129 ASP A N 1
ATOM 966 C CA . ASP A 1 129 ? 0.981 6.790 -9.026 1.00 94.25 129 ASP A CA 1
ATOM 967 C C . ASP A 1 129 ? 2.350 6.156 -9.323 1.00 94.25 129 ASP A C 1
ATOM 969 O O . ASP A 1 129 ? 3.238 6.122 -8.466 1.00 94.25 129 ASP A O 1
ATOM 973 N N . TRP A 1 130 ? 2.559 5.735 -10.574 1.00 95.00 130 TRP A N 1
ATOM 974 C CA . TRP A 1 130 ? 3.850 5.247 -11.048 1.00 95.00 130 TRP A CA 1
ATOM 975 C C . TRP A 1 130 ? 4.919 6.332 -11.116 1.00 95.00 130 TRP A C 1
ATOM 977 O O . TRP A 1 130 ? 6.052 6.065 -10.737 1.00 95.00 130 TRP A O 1
ATOM 987 N N . GLU A 1 131 ? 4.599 7.559 -11.531 1.00 94.62 131 GLU A N 1
ATOM 988 C CA . GLU A 1 131 ? 5.567 8.663 -11.479 1.00 94.62 131 GLU A CA 1
ATOM 989 C C . GLU A 1 131 ? 6.087 8.893 -10.058 1.00 94.62 131 GLU A C 1
ATOM 991 O O . GLU A 1 131 ? 7.290 9.073 -9.859 1.00 94.62 131 GLU A O 1
ATOM 996 N N . VAL A 1 132 ? 5.195 8.862 -9.063 1.00 95.00 132 VAL A N 1
ATOM 997 C CA . VAL A 1 132 ? 5.581 8.999 -7.655 1.00 95.00 132 VAL A CA 1
ATOM 998 C C . VAL A 1 132 ? 6.430 7.809 -7.211 1.00 95.00 132 VAL A C 1
ATOM 1000 O O . VAL A 1 132 ? 7.496 8.017 -6.631 1.00 95.00 132 VAL A O 1
ATOM 1003 N N . ALA A 1 133 ? 6.018 6.580 -7.533 1.00 95.25 133 ALA A N 1
ATOM 1004 C CA . ALA A 1 133 ? 6.781 5.374 -7.214 1.00 95.25 133 ALA A CA 1
ATOM 1005 C C . ALA A 1 133 ? 8.189 5.400 -7.833 1.00 95.25 133 ALA A C 1
ATOM 1007 O O . ALA A 1 133 ? 9.170 5.130 -7.145 1.00 95.25 133 ALA A O 1
ATOM 1008 N N . LEU A 1 134 ? 8.316 5.788 -9.103 1.00 94.19 134 LEU A N 1
ATOM 1009 C CA . LEU A 1 134 ? 9.604 5.887 -9.787 1.00 94.19 134 LEU A CA 1
ATOM 1010 C C . LEU A 1 134 ? 10.502 6.954 -9.161 1.00 94.19 134 LEU A C 1
ATOM 1012 O O . LEU A 1 134 ? 11.677 6.685 -8.918 1.00 94.19 134 LEU A O 1
ATOM 1016 N N . ARG A 1 135 ? 9.955 8.128 -8.820 1.00 93.19 135 ARG A N 1
ATOM 1017 C CA . ARG A 1 135 ? 10.715 9.157 -8.095 1.00 93.19 135 ARG A CA 1
ATOM 1018 C C . ARG A 1 135 ? 11.169 8.658 -6.724 1.00 93.19 135 ARG A C 1
ATOM 1020 O O . ARG A 1 135 ? 12.313 8.903 -6.360 1.00 93.19 135 ARG A O 1
ATOM 1027 N N . LEU A 1 136 ? 10.323 7.925 -5.995 1.00 92.38 136 LEU A N 1
ATOM 1028 C CA . LEU A 1 136 ? 10.688 7.291 -4.721 1.00 92.38 136 LEU A CA 1
ATOM 1029 C C . LEU A 1 136 ? 11.834 6.287 -4.891 1.00 92.38 136 LEU A C 1
ATOM 1031 O O . LEU A 1 136 ? 12.778 6.288 -4.103 1.00 92.38 136 LEU A O 1
ATOM 1035 N N . LEU A 1 137 ? 11.798 5.474 -5.947 1.00 91.50 137 LEU A N 1
ATOM 1036 C CA . LEU A 1 137 ? 12.838 4.489 -6.243 1.00 91.50 137 LEU A CA 1
ATOM 1037 C C . LEU A 1 137 ? 14.162 5.119 -6.694 1.00 91.50 137 LEU A C 1
ATOM 1039 O O . LEU A 1 137 ? 15.222 4.591 -6.365 1.00 91.50 137 LEU A O 1
ATOM 1043 N N . GLN A 1 138 ? 14.116 6.244 -7.405 1.00 89.50 138 GLN A N 1
ATOM 1044 C CA . GLN A 1 138 ? 15.303 6.915 -7.946 1.00 89.50 138 GLN A CA 1
ATOM 1045 C C . GLN A 1 138 ? 15.935 7.921 -6.979 1.00 89.50 138 GLN A C 1
ATOM 1047 O O . GLN A 1 138 ? 17.118 8.233 -7.099 1.00 89.50 138 GLN A O 1
ATOM 1052 N N . ALA A 1 139 ? 15.169 8.461 -6.034 1.00 84.50 139 ALA A N 1
ATOM 1053 C CA . ALA A 1 139 ? 15.656 9.523 -5.173 1.00 84.50 139 ALA A CA 1
ATOM 1054 C C . ALA A 1 139 ? 16.611 9.017 -4.078 1.00 84.50 139 ALA A C 1
ATOM 1056 O O . ALA A 1 139 ? 16.400 7.974 -3.447 1.00 84.50 139 ALA A O 1
ATOM 1057 N N . SER A 1 140 ? 17.635 9.833 -3.827 1.00 67.06 140 SER A N 1
ATOM 1058 C CA . SER A 1 140 ? 18.583 9.733 -2.719 1.00 67.06 140 SER A CA 1
ATOM 1059 C C . SER A 1 140 ? 18.312 10.881 -1.732 1.00 67.06 140 SER A C 1
ATOM 1061 O O . SER A 1 140 ? 18.693 12.016 -2.011 1.00 67.06 140 SER A O 1
ATOM 1063 N N . GLY A 1 141 ? 17.623 10.637 -0.611 1.00 69.06 141 GLY A N 1
ATOM 1064 C CA . GLY A 1 141 ? 17.385 11.668 0.419 1.00 69.06 141 GLY A CA 1
ATOM 1065 C C . GLY A 1 141 ? 15.987 11.654 1.044 1.00 69.06 141 GLY A C 1
ATOM 1066 O O . GLY A 1 141 ? 15.349 10.607 1.114 1.00 69.06 141 GLY A O 1
ATOM 1067 N N . GLU A 1 142 ? 15.511 12.813 1.520 1.00 62.75 142 GLU A N 1
ATOM 1068 C CA . GLU A 1 142 ? 14.164 12.976 2.096 1.00 62.75 142 GLU A CA 1
ATOM 1069 C C . GLU A 1 142 ? 13.077 12.929 1.011 1.00 62.75 142 GLU A C 1
ATOM 1071 O O . GLU A 1 142 ? 12.642 13.949 0.479 1.00 62.75 142 GLU A O 1
ATOM 1076 N N . VAL A 1 143 ? 12.627 11.718 0.680 1.00 80.56 143 VAL A N 1
ATOM 1077 C CA . VAL A 1 143 ? 11.626 11.486 -0.378 1.00 80.56 143 VAL A CA 1
ATOM 1078 C C . VAL A 1 143 ? 10.206 11.284 0.160 1.00 80.56 143 VAL A C 1
ATOM 1080 O O . VAL A 1 143 ? 9.243 11.238 -0.602 1.00 80.56 143 VAL A O 1
ATOM 1083 N N . LEU A 1 144 ? 10.041 11.201 1.482 1.00 83.31 144 LEU A N 1
ATOM 1084 C CA . LEU A 1 144 ? 8.742 10.925 2.107 1.00 83.31 144 LEU A CA 1
ATOM 1085 C C . LEU A 1 144 ? 7.709 12.036 1.877 1.00 83.31 144 LEU A C 1
ATOM 1087 O O . LEU A 1 144 ? 6.517 11.776 1.995 1.00 83.31 144 LEU A O 1
ATOM 1091 N N . SER A 1 145 ? 8.140 13.244 1.504 1.00 90.19 145 SER A N 1
ATOM 1092 C CA . SER A 1 145 ? 7.253 14.349 1.120 1.00 90.19 145 SER A CA 1
ATOM 1093 C C . SER A 1 145 ? 6.471 14.086 -0.174 1.00 90.19 145 SER A C 1
ATOM 1095 O O . SER A 1 145 ? 5.455 14.738 -0.407 1.00 90.19 145 SER A O 1
ATOM 1097 N N . LEU A 1 146 ? 6.907 13.124 -1.001 1.00 93.12 146 LEU A N 1
ATOM 1098 C CA . LEU A 1 146 ? 6.169 12.688 -2.191 1.00 93.12 146 LEU A CA 1
ATOM 1099 C C . LEU A 1 146 ? 4.980 11.780 -1.849 1.00 93.12 146 LEU A C 1
ATOM 1101 O O . LEU A 1 146 ? 4.065 11.639 -2.665 1.00 93.12 146 LEU A O 1
ATOM 1105 N N . ILE A 1 147 ? 4.987 11.161 -0.665 1.00 95.06 147 ILE A N 1
ATOM 1106 C CA . ILE A 1 147 ? 3.870 10.353 -0.178 1.00 95.06 147 ILE A CA 1
ATOM 1107 C C . ILE A 1 147 ? 2.883 11.289 0.517 1.00 95.06 147 ILE A C 1
ATOM 1109 O O . ILE A 1 147 ? 3.235 12.044 1.422 1.00 95.06 147 ILE A O 1
ATOM 1113 N N . THR A 1 148 ? 1.630 11.242 0.080 1.00 95.94 148 THR A N 1
ATOM 1114 C CA . THR A 1 148 ? 0.530 12.054 0.595 1.00 95.94 148 THR A CA 1
ATOM 1115 C C . THR A 1 148 ? -0.653 11.162 0.950 1.00 95.94 148 THR A C 1
ATOM 1117 O O . THR A 1 148 ? -0.734 9.999 0.554 1.00 95.94 148 THR A O 1
ATOM 1120 N N . TRP A 1 149 ? -1.621 11.714 1.679 1.00 94.62 149 TRP A N 1
ATOM 1121 C CA . TRP A 1 149 ? -2.864 10.996 1.965 1.00 94.62 149 TRP A CA 1
ATOM 1122 C C . TRP A 1 149 ? -3.646 10.632 0.700 1.00 94.62 149 TRP A C 1
ATOM 1124 O O . TRP A 1 149 ? -4.329 9.615 0.692 1.00 94.62 149 TRP A O 1
ATOM 1134 N N . ASP A 1 150 ? -3.505 11.397 -0.381 1.00 95.12 150 ASP A N 1
ATOM 1135 C CA . ASP A 1 150 ? -4.235 11.147 -1.626 1.00 95.12 150 ASP A CA 1
ATOM 1136 C C . ASP A 1 150 ? -3.652 9.974 -2.429 1.00 95.12 150 ASP A C 1
ATOM 1138 O O . ASP A 1 150 ? -4.387 9.305 -3.158 1.00 95.12 150 ASP A O 1
ATOM 1142 N N . ASN A 1 151 ? -2.346 9.702 -2.297 1.00 95.81 151 ASN A N 1
ATOM 1143 C CA . ASN A 1 151 ? -1.655 8.682 -3.094 1.00 95.81 151 ASN A CA 1
ATOM 1144 C C . ASN A 1 151 ? -1.234 7.429 -2.306 1.00 95.81 151 ASN A C 1
ATOM 1146 O O . ASN A 1 151 ? -1.070 6.372 -2.917 1.00 95.81 151 ASN A O 1
ATOM 1150 N N . VAL A 1 152 ? -1.131 7.486 -0.969 1.00 95.88 152 VAL A N 1
ATOM 1151 C CA . VAL A 1 152 ? -0.599 6.378 -0.149 1.00 95.88 152 VAL A CA 1
ATOM 1152 C C . VAL A 1 152 ? -1.336 5.057 -0.383 1.00 95.88 152 VAL A C 1
ATOM 1154 O O . VAL A 1 152 ? -0.711 4.004 -0.474 1.00 95.88 152 VAL A O 1
ATOM 1157 N N . THR A 1 153 ? -2.658 5.092 -0.571 1.00 95.69 153 THR A N 1
ATOM 1158 C CA . THR A 1 153 ? -3.457 3.890 -0.850 1.00 95.69 153 THR A CA 1
ATOM 1159 C C . THR A 1 153 ? -3.051 3.220 -2.162 1.00 95.69 153 THR A C 1
ATOM 1161 O O . THR A 1 153 ? -2.935 1.995 -2.214 1.00 95.69 153 THR A O 1
ATOM 1164 N N . GLN A 1 154 ? -2.839 4.002 -3.223 1.00 95.38 154 GLN A N 1
ATOM 1165 C CA . GLN A 1 154 ? -2.441 3.460 -4.523 1.00 95.38 154 GLN A CA 1
ATOM 1166 C C . GLN A 1 154 ? -0.981 3.016 -4.512 1.00 95.38 154 GLN A C 1
ATOM 1168 O O . GLN A 1 154 ? -0.673 1.956 -5.049 1.00 95.38 154 GLN A O 1
ATOM 1173 N N . LEU A 1 155 ? -0.102 3.744 -3.819 1.00 95.94 155 LEU A N 1
ATOM 1174 C CA . LEU A 1 155 ? 1.292 3.338 -3.636 1.00 95.94 155 LEU A CA 1
ATOM 1175 C C . LEU A 1 155 ? 1.409 2.012 -2.872 1.00 95.94 155 LEU A C 1
ATOM 1177 O O . LEU A 1 155 ? 2.165 1.147 -3.301 1.00 95.94 155 LEU A O 1
ATOM 1181 N N . CYS A 1 156 ? 0.613 1.793 -1.817 1.00 94.62 156 CYS A N 1
ATOM 1182 C CA . CYS A 1 156 ? 0.540 0.497 -1.129 1.00 94.62 156 CYS A CA 1
ATOM 1183 C C . CYS A 1 156 ? 0.126 -0.636 -2.082 1.00 94.62 156 CYS A C 1
ATOM 1185 O O . CYS A 1 156 ? 0.728 -1.708 -2.066 1.00 94.62 156 CYS A O 1
ATOM 1187 N N . ARG A 1 157 ? -0.881 -0.400 -2.936 1.00 94.69 157 ARG A N 1
ATOM 1188 C CA . ARG A 1 157 ? -1.343 -1.389 -3.926 1.00 94.69 157 ARG A CA 1
ATOM 1189 C C . ARG A 1 157 ? -0.293 -1.674 -4.992 1.00 94.69 157 ARG A C 1
ATOM 1191 O O . ARG A 1 157 ? -0.103 -2.834 -5.335 1.00 94.69 157 ARG A O 1
ATOM 1198 N N . LEU A 1 158 ? 0.392 -0.646 -5.497 1.00 95.06 158 LEU A N 1
ATOM 1199 C CA . LEU A 1 158 ? 1.499 -0.807 -6.442 1.00 95.06 158 LEU A CA 1
ATOM 1200 C C . LEU A 1 158 ? 2.648 -1.594 -5.813 1.00 95.06 158 LEU A C 1
ATOM 1202 O O . LEU A 1 158 ? 3.161 -2.525 -6.429 1.00 95.06 158 LEU A O 1
ATOM 1206 N N . ALA A 1 159 ? 3.016 -1.247 -4.578 1.00 94.12 159 ALA A N 1
ATOM 1207 C CA . ALA A 1 159 ? 4.077 -1.919 -3.843 1.00 94.12 159 ALA A CA 1
ATOM 1208 C C . ALA A 1 159 ? 3.782 -3.407 -3.653 1.00 94.12 159 ALA A C 1
ATOM 1210 O O . ALA A 1 159 ? 4.691 -4.226 -3.736 1.00 94.12 159 ALA A O 1
ATOM 1211 N N . ASP A 1 160 ? 2.517 -3.755 -3.427 1.00 93.56 160 ASP A N 1
ATOM 1212 C CA . ASP A 1 160 ? 2.101 -5.143 -3.304 1.00 93.56 160 ASP A CA 1
ATOM 1213 C C . ASP A 1 160 ? 2.021 -5.869 -4.651 1.00 93.56 160 ASP A C 1
ATOM 1215 O O . ASP A 1 160 ? 2.662 -6.903 -4.831 1.00 93.56 160 ASP A O 1
ATOM 1219 N N . LYS A 1 161 ? 1.314 -5.284 -5.628 1.00 94.06 161 LYS A N 1
ATOM 1220 C CA . LYS A 1 161 ? 1.109 -5.850 -6.972 1.00 94.06 161 LYS A CA 1
ATOM 1221 C C . LYS A 1 161 ? 2.424 -6.172 -7.677 1.00 94.06 161 LYS A C 1
ATOM 1223 O O . LYS A 1 161 ? 2.522 -7.193 -8.352 1.00 94.06 161 LYS A O 1
ATOM 1228 N N . TYR A 1 162 ? 3.417 -5.301 -7.525 1.00 94.06 162 TYR A N 1
ATOM 1229 C CA . TYR A 1 162 ? 4.726 -5.454 -8.152 1.00 94.06 162 TYR A CA 1
ATOM 1230 C C . TYR A 1 162 ? 5.804 -5.937 -7.179 1.00 94.06 162 TYR A C 1
ATOM 1232 O O . TYR A 1 162 ? 6.964 -5.975 -7.567 1.00 94.06 162 TYR A O 1
ATOM 1240 N N . ASP A 1 163 ? 5.470 -6.315 -5.943 1.00 92.81 163 ASP A N 1
ATOM 1241 C CA . ASP A 1 163 ? 6.439 -6.727 -4.915 1.00 92.81 163 ASP A CA 1
ATOM 1242 C C . ASP A 1 163 ? 7.656 -5.781 -4.838 1.00 92.81 163 ASP A C 1
ATOM 1244 O O . ASP A 1 163 ? 8.783 -6.176 -5.140 1.00 92.81 163 ASP A O 1
ATOM 1248 N N . ILE A 1 164 ? 7.407 -4.507 -4.500 1.00 93.12 164 ILE A N 1
ATOM 1249 C CA . ILE A 1 164 ? 8.417 -3.442 -4.375 1.00 93.12 164 ILE A CA 1
ATOM 1250 C C . ILE A 1 164 ? 8.658 -3.148 -2.882 1.00 93.12 164 ILE A C 1
ATOM 1252 O O . ILE A 1 164 ? 7.952 -2.319 -2.293 1.00 93.12 164 ILE A O 1
ATOM 1256 N N . PRO A 1 165 ? 9.663 -3.775 -2.231 1.00 89.88 165 PRO A N 1
ATOM 1257 C CA . PRO A 1 165 ? 9.821 -3.706 -0.777 1.00 89.88 165 PRO A CA 1
ATOM 1258 C C . PRO A 1 165 ? 10.123 -2.298 -0.263 1.00 89.88 165 PRO A C 1
ATOM 1260 O O . PRO A 1 165 ? 9.600 -1.892 0.774 1.00 89.88 165 PRO A O 1
ATOM 1263 N N . ARG A 1 166 ? 10.926 -1.524 -1.009 1.00 88.81 166 ARG A N 1
ATOM 1264 C CA . ARG A 1 166 ? 11.246 -0.135 -0.650 1.00 88.81 166 ARG A CA 1
ATOM 1265 C C . ARG A 1 166 ? 9.979 0.714 -0.551 1.00 88.81 166 ARG A C 1
ATOM 1267 O O . ARG A 1 166 ? 9.787 1.399 0.446 1.00 88.81 166 ARG A O 1
ATOM 1274 N N . LEU A 1 167 ? 9.078 0.591 -1.526 1.00 92.06 167 LEU A N 1
ATOM 1275 C CA . LEU A 1 167 ? 7.826 1.343 -1.538 1.00 92.06 167 LEU A CA 1
ATOM 1276 C C . LEU A 1 167 ? 6.900 0.926 -0.383 1.00 92.06 167 LEU A C 1
ATOM 1278 O O . LEU A 1 167 ? 6.284 1.796 0.231 1.00 92.06 167 LEU A O 1
ATOM 1282 N N . ARG A 1 168 ? 6.856 -0.371 -0.025 1.00 90.38 168 ARG A N 1
ATOM 1283 C CA . ARG A 1 168 ? 6.143 -0.836 1.182 1.00 90.38 168 ARG A CA 1
ATOM 1284 C C . ARG A 1 168 ? 6.701 -0.166 2.444 1.00 90.38 168 ARG A C 1
ATOM 1286 O O . ARG A 1 168 ? 5.941 0.364 3.253 1.00 90.38 168 ARG A O 1
ATOM 1293 N N . SER A 1 169 ? 8.027 -0.160 2.596 1.00 87.31 169 SER A N 1
ATOM 1294 C CA . SER A 1 169 ? 8.706 0.460 3.739 1.00 87.31 169 SER A CA 1
ATOM 1295 C C . SER A 1 169 ? 8.423 1.963 3.833 1.00 87.31 169 SER A C 1
ATOM 1297 O O . SER A 1 169 ? 8.074 2.452 4.909 1.00 87.31 169 SER A O 1
ATOM 1299 N N . ASP A 1 170 ? 8.508 2.685 2.715 1.00 90.25 170 ASP A N 1
ATOM 1300 C CA . ASP A 1 170 ? 8.271 4.131 2.676 1.00 90.25 170 ASP A CA 1
ATOM 1301 C C . ASP A 1 170 ? 6.803 4.471 2.993 1.00 90.25 170 ASP A C 1
ATOM 1303 O O . ASP A 1 170 ? 6.533 5.380 3.783 1.00 90.25 170 ASP A O 1
ATOM 1307 N N . CYS A 1 171 ? 5.845 3.690 2.474 1.00 92.38 171 CYS A N 1
ATOM 1308 C CA . CYS A 1 171 ? 4.426 3.842 2.813 1.00 92.38 171 CYS A CA 1
ATOM 1309 C C . CYS A 1 171 ? 4.158 3.564 4.300 1.00 92.38 171 CYS A C 1
ATOM 1311 O O . CYS A 1 171 ? 3.432 4.320 4.950 1.00 92.38 171 CYS A O 1
ATOM 1313 N N . LEU A 1 172 ? 4.764 2.515 4.870 1.00 87.50 172 LEU A N 1
ATOM 1314 C CA . LEU A 1 172 ? 4.611 2.209 6.295 1.00 87.50 172 LEU A CA 1
ATOM 1315 C C . LEU A 1 172 ? 5.207 3.321 7.161 1.00 87.50 172 LEU A C 1
ATOM 1317 O O . LEU A 1 172 ? 4.615 3.720 8.168 1.00 87.50 172 LEU A O 1
ATOM 1321 N N . TRP A 1 173 ? 6.371 3.842 6.768 1.00 86.94 173 TRP A N 1
ATOM 1322 C CA . TRP A 1 173 ? 6.979 4.968 7.458 1.00 86.94 173 TRP A CA 1
ATOM 1323 C C . TRP A 1 173 ? 6.056 6.187 7.406 1.00 86.94 173 TRP A C 1
ATOM 1325 O O . TRP A 1 173 ? 5.730 6.723 8.462 1.00 86.94 173 TRP A O 1
ATOM 1335 N N . PHE A 1 174 ? 5.533 6.567 6.240 1.00 90.75 174 PHE A N 1
ATOM 1336 C CA . PHE A 1 174 ? 4.585 7.676 6.137 1.00 90.75 174 PHE A CA 1
ATOM 1337 C C . PHE A 1 174 ? 3.382 7.520 7.087 1.00 90.75 174 PHE A C 1
ATOM 1339 O O . PHE A 1 174 ? 3.067 8.454 7.830 1.00 90.75 174 PHE A O 1
ATOM 1346 N N . LEU A 1 175 ? 2.752 6.339 7.120 1.00 89.31 175 LEU A N 1
ATOM 1347 C CA . LEU A 1 175 ? 1.606 6.068 7.998 1.00 89.31 175 LEU A CA 1
ATOM 1348 C C . LEU A 1 175 ? 1.983 6.157 9.483 1.00 89.31 175 LEU A C 1
ATOM 1350 O O . LEU A 1 175 ? 1.281 6.801 10.260 1.00 89.31 175 LEU A O 1
ATOM 1354 N N . SER A 1 176 ? 3.108 5.557 9.878 1.00 83.62 176 SER A N 1
ATOM 1355 C CA . SER A 1 176 ? 3.580 5.586 11.271 1.00 83.62 176 SER A CA 1
ATOM 1356 C C . SER A 1 176 ? 3.998 6.989 11.729 1.00 83.62 176 SER A C 1
ATOM 1358 O O . SER A 1 176 ? 3.636 7.412 12.825 1.00 83.62 176 SER A O 1
ATOM 1360 N N . ALA A 1 177 ? 4.684 7.754 10.875 1.00 84.81 177 ALA A N 1
ATOM 1361 C CA . ALA A 1 177 ? 5.128 9.117 11.165 1.00 84.81 177 ALA A CA 1
ATOM 1362 C C . ALA A 1 177 ? 3.959 10.105 11.291 1.00 84.81 177 ALA A C 1
ATOM 1364 O O . ALA A 1 177 ? 4.067 11.115 11.982 1.00 84.81 177 ALA A O 1
ATOM 1365 N N . ASN A 1 178 ? 2.830 9.806 10.646 1.00 87.56 178 ASN A N 1
ATOM 1366 C CA . ASN A 1 178 ? 1.615 10.607 10.714 1.00 87.56 178 ASN A CA 1
ATOM 1367 C C . ASN A 1 178 ? 0.519 9.959 11.577 1.00 87.56 178 ASN A C 1
ATOM 1369 O O . ASN A 1 178 ? -0.641 10.356 11.469 1.00 87.56 178 ASN A O 1
ATOM 1373 N N . ALA A 1 179 ? 0.860 9.010 12.458 1.00 84.12 179 ALA A N 1
ATOM 1374 C CA . ALA A 1 179 ? -0.120 8.318 13.296 1.00 84.12 179 ALA A CA 1
ATOM 1375 C C . ALA A 1 179 ? -0.966 9.285 14.145 1.00 84.12 179 ALA A C 1
ATOM 1377 O O . ALA A 1 179 ? -2.163 9.072 14.301 1.00 84.12 179 ALA A O 1
ATOM 1378 N N . SER A 1 180 ? -0.385 10.391 14.622 1.00 82.25 180 SER A N 1
ATOM 1379 C CA . SER A 1 180 ? -1.098 11.428 15.387 1.00 82.25 180 SER A CA 1
ATOM 1380 C C . SER A 1 180 ? -2.159 12.194 14.588 1.00 82.25 180 SER A C 1
ATOM 1382 O O . SER A 1 180 ? -2.997 12.865 15.183 1.00 82.25 180 SER A O 1
ATOM 1384 N N . LYS A 1 181 ? -2.129 12.110 13.253 1.00 86.94 181 LYS A N 1
ATOM 1385 C CA . LYS A 1 181 ? -3.118 12.722 12.354 1.00 86.94 181 LYS A CA 1
ATOM 1386 C C . LYS A 1 181 ? -4.238 11.752 11.964 1.00 86.94 181 LYS A C 1
ATOM 1388 O O . LYS A 1 181 ? -5.170 12.166 11.282 1.00 86.94 181 LYS A O 1
ATOM 1393 N N . LEU A 1 182 ? -4.142 10.477 12.350 1.00 86.38 182 LEU A N 1
ATOM 1394 C CA . LEU A 1 182 ? -5.178 9.485 12.077 1.00 86.38 182 LEU A CA 1
ATOM 1395 C C . LEU A 1 182 ? -6.386 9.710 12.989 1.00 86.38 182 LEU A C 1
ATOM 1397 O O . LEU A 1 182 ? -6.246 10.032 14.168 1.00 86.38 182 LEU A O 1
ATOM 1401 N N . SER A 1 183 ? -7.581 9.492 12.446 1.00 85.94 183 SER A N 1
ATOM 1402 C CA . SER A 1 183 ? -8.848 9.686 13.156 1.00 85.94 183 SER A CA 1
ATOM 1403 C C . SER A 1 183 ? -9.794 8.514 12.918 1.00 85.94 183 SER A C 1
ATOM 1405 O O . SER A 1 183 ? -9.756 7.870 11.875 1.00 85.94 183 SER A O 1
ATOM 1407 N N . LEU A 1 184 ? -10.683 8.230 13.871 1.00 84.81 184 LEU A N 1
ATOM 1408 C CA . LEU A 1 184 ? -11.767 7.256 13.684 1.00 84.81 184 LEU A CA 1
ATOM 1409 C C . LEU A 1 184 ? -13.000 7.857 12.987 1.00 84.81 184 LEU A C 1
ATOM 1411 O O . LEU A 1 184 ? -13.934 7.122 12.673 1.00 84.81 184 LEU A O 1
ATOM 1415 N N . HIS A 1 185 ? -13.038 9.177 12.781 1.00 81.62 185 HIS A N 1
ATOM 1416 C CA . HIS A 1 185 ? -14.210 9.887 12.250 1.00 81.62 185 HIS A CA 1
ATOM 1417 C C . HIS A 1 185 ? -14.210 10.052 10.733 1.00 81.62 185 HIS A C 1
ATOM 1419 O O . HIS A 1 185 ? -15.276 10.244 10.150 1.00 81.62 185 HIS A O 1
ATOM 1425 N N . GLU A 1 186 ? -13.038 9.987 10.105 1.00 80.44 186 GLU A N 1
ATOM 1426 C CA . GLU A 1 186 ? -12.925 10.061 8.651 1.00 80.44 186 GLU A CA 1
ATOM 1427 C C . GLU A 1 186 ? -13.758 8.954 7.991 1.00 80.44 186 GLU A C 1
ATOM 1429 O O . GLU A 1 186 ? -13.912 7.878 8.585 1.00 80.44 186 GLU A O 1
ATOM 1434 N N . PRO A 1 187 ? -14.279 9.163 6.766 1.00 88.06 187 PRO A N 1
ATOM 1435 C CA . PRO A 1 187 ? -14.939 8.102 6.020 1.00 88.06 187 PRO A CA 1
ATOM 1436 C C . PRO A 1 187 ? -14.079 6.842 6.037 1.00 88.06 187 PRO A C 1
ATOM 1438 O O . PRO A 1 187 ? -12.862 6.921 5.887 1.00 88.06 187 PRO A O 1
ATOM 1441 N N . LEU A 1 188 ? -14.692 5.671 6.204 1.00 90.31 188 LEU A N 1
ATOM 1442 C CA . LEU A 1 188 ? -13.938 4.429 6.384 1.00 90.31 188 LEU A CA 1
ATOM 1443 C C . LEU A 1 188 ? -12.995 4.134 5.206 1.00 90.31 188 LEU A C 1
ATOM 1445 O O . LEU A 1 188 ? -11.995 3.451 5.373 1.00 90.31 188 LEU A O 1
ATOM 1449 N N . THR A 1 189 ? -13.297 4.656 4.018 1.00 91.38 189 THR A N 1
ATOM 1450 C CA . THR A 1 189 ? -12.482 4.559 2.799 1.00 91.38 189 THR A CA 1
ATOM 1451 C C . THR A 1 189 ? -11.286 5.514 2.759 1.00 91.38 189 THR A C 1
ATOM 1453 O O . THR A 1 189 ? -10.435 5.359 1.888 1.00 91.38 189 THR A O 1
ATOM 1456 N N . SER A 1 190 ? -11.229 6.509 3.646 1.00 93.56 190 SER A N 1
ATOM 1457 C CA . SER A 1 190 ? -10.131 7.472 3.730 1.00 93.56 190 SER A CA 1
ATOM 1458 C C . SER A 1 190 ? -8.900 6.817 4.361 1.00 93.56 190 SER A C 1
ATOM 1460 O O . SER A 1 190 ? -9.029 6.193 5.413 1.00 93.56 190 SER A O 1
ATOM 1462 N N . PRO A 1 191 ? -7.691 6.996 3.807 1.00 92.44 191 PRO A N 1
ATOM 1463 C CA . PRO A 1 191 ? -6.463 6.508 4.434 1.00 92.44 191 PRO A CA 1
ATOM 1464 C C . PRO A 1 191 ? -6.098 7.260 5.722 1.00 92.44 191 PRO A C 1
ATOM 1466 O O . PRO A 1 191 ? -5.267 6.774 6.482 1.00 92.44 191 PRO A O 1
ATOM 1469 N N . GLN A 1 192 ? -6.726 8.411 5.997 1.00 93.69 192 GLN A N 1
ATOM 1470 C CA . GLN A 1 192 ? -6.642 9.083 7.299 1.00 93.69 192 GLN A CA 1
ATOM 1471 C C . GLN A 1 192 ? -7.529 8.416 8.359 1.00 93.69 192 GLN A C 1
ATOM 1473 O O . GLN A 1 192 ? -7.350 8.662 9.556 1.00 93.69 192 GLN A O 1
ATOM 1478 N N . ASN A 1 193 ? -8.473 7.559 7.946 1.00 91.62 193 ASN A N 1
ATOM 1479 C CA . ASN A 1 193 ? -9.201 6.732 8.889 1.00 91.62 193 ASN A CA 1
ATOM 1480 C C . ASN A 1 193 ? -8.243 5.702 9.493 1.00 91.62 193 ASN A C 1
ATOM 1482 O O . ASN A 1 193 ? -7.609 4.921 8.783 1.00 91.62 193 ASN A O 1
ATOM 1486 N N . LEU A 1 194 ? -8.172 5.675 10.818 1.00 89.19 194 LEU A N 1
ATOM 1487 C CA . LEU A 1 194 ? -7.252 4.824 11.561 1.00 89.19 194 LEU A CA 1
ATOM 1488 C C . LEU A 1 194 ? -7.427 3.332 11.232 1.00 89.19 194 LEU A C 1
ATOM 1490 O O . LEU A 1 194 ? -6.439 2.616 11.062 1.00 89.19 194 LEU A O 1
ATOM 1494 N N . LEU A 1 195 ? -8.671 2.864 11.077 1.00 90.19 195 LEU A N 1
ATOM 1495 C CA . LEU A 1 195 ? -8.953 1.466 10.740 1.00 90.19 195 LEU A CA 1
ATOM 1496 C C . LEU A 1 195 ? -8.492 1.138 9.318 1.00 90.19 195 LEU A C 1
ATOM 1498 O O . LEU A 1 195 ? -7.961 0.053 9.069 1.00 90.19 195 LEU A O 1
ATOM 1502 N N . HIS A 1 196 ? -8.672 2.078 8.391 1.00 92.56 196 HIS A N 1
ATOM 1503 C CA . HIS A 1 196 ? -8.207 1.932 7.017 1.00 92.56 196 HIS A CA 1
ATOM 1504 C C . HIS A 1 196 ? -6.680 1.904 6.952 1.00 92.56 196 HIS A C 1
ATOM 1506 O O . HIS A 1 196 ? -6.120 1.007 6.331 1.00 92.56 196 HIS A O 1
ATOM 1512 N N . ALA A 1 197 ? -6.000 2.831 7.631 1.00 90.56 197 ALA A N 1
ATOM 1513 C CA . ALA A 1 197 ? -4.540 2.885 7.695 1.00 90.56 197 ALA A CA 1
ATOM 1514 C C . ALA A 1 197 ? -3.944 1.577 8.243 1.00 90.56 197 ALA A C 1
ATOM 1516 O O . ALA A 1 197 ? -3.033 1.007 7.640 1.00 90.56 197 ALA A O 1
ATOM 1517 N N . ALA A 1 198 ? -4.511 1.048 9.332 1.00 87.31 198 ALA A N 1
ATOM 1518 C CA . ALA A 1 198 ? -4.118 -0.252 9.869 1.00 87.31 198 ALA A CA 1
ATOM 1519 C C . ALA A 1 198 ? -4.388 -1.396 8.879 1.00 87.31 198 ALA A C 1
ATOM 1521 O O . ALA A 1 198 ? -3.579 -2.312 8.748 1.00 87.31 198 ALA A O 1
ATOM 1522 N N . SER A 1 199 ? -5.491 -1.320 8.133 1.00 90.94 199 SER A N 1
ATOM 1523 C CA . SER A 1 199 ? -5.834 -2.309 7.108 1.00 90.94 199 SER A CA 1
ATOM 1524 C C . SER A 1 199 ? -4.889 -2.269 5.909 1.00 90.94 199 SER A C 1
ATOM 1526 O O . SER A 1 199 ? -4.563 -3.323 5.365 1.00 90.94 199 SER A O 1
ATOM 1528 N N . LEU A 1 200 ? -4.412 -1.085 5.505 1.00 91.19 200 LEU A N 1
ATOM 1529 C CA . LEU A 1 200 ? -3.362 -0.949 4.492 1.00 91.19 200 LEU A CA 1
ATOM 1530 C C . LEU A 1 200 ? -2.059 -1.584 4.979 1.00 91.19 200 LEU A C 1
ATOM 1532 O O . LEU A 1 200 ? -1.441 -2.341 4.231 1.00 91.19 200 LEU A O 1
ATOM 1536 N N . ALA A 1 201 ? -1.681 -1.319 6.234 1.00 87.75 201 ALA A N 1
ATOM 1537 C CA . ALA A 1 201 ? -0.487 -1.898 6.837 1.00 87.75 201 ALA A CA 1
ATOM 1538 C C . ALA A 1 201 ? -0.557 -3.431 6.895 1.00 87.75 201 ALA A C 1
ATOM 1540 O O . ALA A 1 201 ? 0.384 -4.103 6.477 1.00 87.75 201 ALA A O 1
ATOM 1541 N N . GLU A 1 202 ? -1.688 -3.991 7.334 1.00 85.81 202 GLU A N 1
ATOM 1542 C CA . GLU A 1 202 ? -1.898 -5.439 7.364 1.00 85.81 202 GLU A CA 1
ATOM 1543 C C . GLU A 1 202 ? -1.852 -6.053 5.961 1.00 85.81 202 GLU A C 1
ATOM 1545 O O . GLU A 1 202 ? -1.093 -6.994 5.740 1.00 85.81 202 GLU A O 1
ATOM 1550 N N . ARG A 1 203 ? -2.640 -5.535 5.011 1.00 88.00 203 ARG A N 1
ATOM 1551 C CA . ARG A 1 203 ? -2.802 -6.172 3.693 1.00 88.00 203 ARG A CA 1
ATOM 1552 C C . ARG A 1 203 ? -1.538 -6.092 2.846 1.00 88.00 203 ARG A C 1
ATOM 1554 O O . ARG A 1 203 ? -1.170 -7.082 2.223 1.00 88.00 203 ARG A O 1
ATOM 1561 N N . TYR A 1 204 ? -0.901 -4.924 2.817 1.00 84.50 204 TYR A N 1
ATOM 1562 C CA . TYR A 1 204 ? 0.104 -4.615 1.800 1.00 84.50 204 TYR A CA 1
ATOM 1563 C C . TYR A 1 204 ? 1.519 -4.474 2.356 1.00 84.50 204 TYR A C 1
ATOM 1565 O O . TYR A 1 204 ? 2.476 -4.601 1.598 1.00 84.50 204 TYR A O 1
ATOM 1573 N N . LEU A 1 205 ? 1.674 -4.191 3.654 1.00 77.31 205 LEU A N 1
ATOM 1574 C CA . LEU A 1 205 ? 2.967 -3.795 4.234 1.00 77.31 205 LEU A CA 1
ATOM 1575 C C . LEU A 1 205 ? 3.542 -4.838 5.203 1.00 77.31 205 LEU A C 1
ATOM 1577 O O . LEU A 1 205 ? 4.723 -4.772 5.529 1.00 77.31 205 LEU A O 1
ATOM 1581 N N . SER A 1 206 ? 2.736 -5.814 5.634 1.00 70.50 206 SER A N 1
ATOM 1582 C CA . SER A 1 206 ? 3.156 -6.902 6.530 1.00 70.50 206 SER A CA 1
ATOM 1583 C C . SER A 1 206 ? 3.934 -8.021 5.825 1.00 70.50 206 SER A C 1
ATOM 1585 O O . SER A 1 206 ? 4.616 -8.813 6.477 1.00 70.50 206 SER A O 1
ATOM 1587 N N . GLN A 1 207 ? 3.861 -8.087 4.491 1.00 64.44 207 GLN A N 1
ATOM 1588 C CA . GLN A 1 207 ? 4.570 -9.084 3.696 1.00 64.44 207 GLN A CA 1
ATOM 1589 C C . GLN A 1 207 ? 6.047 -8.699 3.559 1.00 64.44 207 GLN A C 1
ATOM 1591 O O . GLN A 1 207 ? 6.480 -8.116 2.563 1.00 64.44 207 GLN A O 1
ATOM 1596 N N . VAL A 1 208 ? 6.835 -9.032 4.581 1.00 54.25 208 VAL A N 1
ATOM 1597 C CA . VAL A 1 208 ? 8.291 -9.072 4.456 1.00 54.25 208 VAL A CA 1
ATOM 1598 C C . VAL A 1 208 ? 8.651 -10.394 3.792 1.00 54.25 208 VAL A C 1
ATOM 1600 O O . VAL A 1 208 ? 8.520 -11.472 4.375 1.00 54.25 208 VAL A O 1
ATOM 1603 N N . SER A 1 209 ? 9.080 -10.312 2.537 1.00 47.59 209 SER A N 1
ATOM 1604 C CA . SER A 1 209 ? 9.623 -11.433 1.779 1.00 47.59 209 SER A CA 1
ATOM 1605 C C . SER A 1 209 ? 10.686 -12.146 2.627 1.00 47.59 209 SER A C 1
ATOM 1607 O O . SER A 1 209 ? 11.559 -11.488 3.184 1.00 47.59 209 SER A O 1
ATOM 1609 N N . ARG A 1 210 ? 10.602 -13.482 2.706 1.00 42.94 210 ARG A N 1
ATOM 1610 C CA . ARG A 1 210 ? 11.336 -14.455 3.560 1.00 42.94 210 ARG A CA 1
ATOM 1611 C C . ARG A 1 210 ? 12.882 -14.362 3.676 1.00 42.94 210 ARG A C 1
ATOM 1613 O O . ARG A 1 210 ? 13.496 -15.321 4.126 1.00 42.94 210 ARG A O 1
ATOM 1620 N N . GLY A 1 211 ? 13.530 -13.269 3.289 1.00 45.31 211 GLY A N 1
ATOM 1621 C CA . GLY A 1 211 ? 14.981 -13.079 3.381 1.00 45.31 211 GLY A CA 1
ATOM 1622 C C . GLY A 1 211 ? 15.455 -11.625 3.480 1.00 45.31 211 GLY A C 1
ATOM 1623 O O . GLY A 1 211 ? 16.654 -11.397 3.392 1.00 45.31 211 GLY A O 1
ATOM 1624 N N . ALA A 1 212 ? 14.558 -10.647 3.638 1.00 42.88 212 ALA A N 1
ATOM 1625 C CA . ALA A 1 212 ? 14.940 -9.282 4.003 1.00 42.88 212 ALA A CA 1
ATOM 1626 C C . ALA A 1 212 ? 14.697 -9.089 5.504 1.00 42.88 212 ALA A C 1
ATOM 1628 O O . ALA A 1 212 ? 13.711 -9.614 6.023 1.00 42.88 212 ALA A O 1
ATOM 1629 N N . GLU A 1 213 ? 15.601 -8.373 6.182 1.00 42.62 213 GLU A N 1
ATOM 1630 C CA . GLU A 1 213 ? 15.446 -7.949 7.581 1.00 42.62 213 GLU A CA 1
ATOM 1631 C C . GLU A 1 213 ? 13.981 -7.553 7.838 1.00 42.62 213 GLU A C 1
ATOM 1633 O O . GLU A 1 213 ? 13.445 -6.730 7.083 1.00 42.62 213 GLU A O 1
ATOM 1638 N N . PRO A 1 214 ? 13.304 -8.168 8.828 1.00 46.41 214 PRO A N 1
ATOM 1639 C CA . PRO A 1 214 ? 11.918 -7.855 9.129 1.00 46.41 214 PRO A CA 1
ATOM 1640 C C . PRO A 1 214 ? 11.808 -6.349 9.302 1.00 46.41 214 PRO A C 1
ATOM 1642 O O . PRO A 1 214 ? 12.472 -5.781 10.169 1.00 46.41 214 PRO A O 1
ATOM 1645 N N . ILE A 1 215 ? 10.980 -5.699 8.472 1.00 50.62 215 ILE A N 1
ATOM 1646 C CA . ILE A 1 215 ? 10.530 -4.337 8.752 1.00 50.62 215 ILE A CA 1
ATOM 1647 C C . ILE A 1 215 ? 10.055 -4.397 10.194 1.00 50.62 215 ILE A C 1
ATOM 1649 O O . ILE A 1 215 ? 9.128 -5.149 10.487 1.00 50.62 215 ILE A O 1
ATOM 1653 N N . SER A 1 216 ? 10.787 -3.725 11.087 1.00 48.91 216 SER A N 1
ATOM 1654 C CA . SER A 1 216 ? 10.703 -3.977 12.521 1.00 48.91 216 SER A CA 1
ATOM 1655 C C . SER A 1 216 ? 9.236 -3.996 12.921 1.00 48.91 216 SER A C 1
ATOM 1657 O O . SER A 1 216 ? 8.567 -2.964 12.787 1.00 48.91 216 SER A O 1
ATOM 1659 N N . ASN A 1 217 ? 8.742 -5.162 13.362 1.00 51.47 217 ASN A N 1
ATOM 1660 C CA . ASN A 1 217 ? 7.335 -5.355 13.716 1.00 51.47 217 ASN A CA 1
ATOM 1661 C C . ASN A 1 217 ? 6.859 -4.235 14.643 1.00 51.47 217 ASN A C 1
ATOM 1663 O O . ASN A 1 217 ? 5.745 -3.784 14.480 1.00 51.47 217 ASN A O 1
ATOM 1667 N N . SER A 1 218 ? 7.748 -3.649 15.453 1.00 55.75 218 SER A N 1
ATOM 1668 C CA . SER A 1 218 ? 7.521 -2.436 16.249 1.00 55.75 218 SER A CA 1
ATOM 1669 C C . SER A 1 218 ? 6.839 -1.258 15.531 1.00 55.75 218 SER A C 1
ATOM 1671 O O . SER A 1 218 ? 6.110 -0.521 16.183 1.00 55.75 218 SER A O 1
ATOM 1673 N N . ARG A 1 219 ? 7.036 -1.035 14.221 1.00 57.44 219 ARG A N 1
ATOM 1674 C CA . ARG A 1 219 ? 6.374 0.060 13.473 1.00 57.44 219 ARG A CA 1
ATOM 1675 C C . ARG A 1 219 ? 4.951 -0.297 13.064 1.00 57.44 219 ARG A C 1
ATOM 1677 O O . ARG A 1 219 ? 4.051 0.534 13.157 1.00 57.44 219 ARG A O 1
ATOM 1684 N N . LEU A 1 220 ? 4.754 -1.537 12.633 1.00 57.31 220 LEU A N 1
ATOM 1685 C CA . LEU A 1 220 ? 3.436 -2.080 12.327 1.00 57.31 220 LEU A CA 1
ATOM 1686 C C . LEU A 1 220 ? 2.638 -2.274 13.626 1.00 57.31 220 LEU A C 1
ATOM 1688 O O . LEU A 1 220 ? 1.480 -1.894 13.697 1.00 57.31 220 LEU A O 1
ATOM 1692 N N . ASP A 1 221 ? 3.298 -2.710 14.691 1.00 59.97 221 ASP A N 1
ATOM 1693 C CA . ASP A 1 221 ? 2.814 -2.764 16.066 1.00 59.97 221 ASP A CA 1
ATOM 1694 C C . ASP A 1 221 ? 2.638 -1.373 16.675 1.00 59.97 221 ASP A C 1
ATOM 1696 O O . ASP A 1 221 ? 1.868 -1.242 17.607 1.00 59.97 221 ASP A O 1
ATOM 1700 N N . ALA A 1 222 ? 3.262 -0.306 16.173 1.00 62.16 222 ALA A N 1
ATOM 1701 C CA . ALA A 1 222 ? 2.916 1.052 16.597 1.00 62.16 222 ALA A CA 1
ATOM 1702 C C . ALA A 1 222 ? 1.592 1.495 15.959 1.00 62.16 222 ALA A C 1
ATOM 1704 O O . ALA A 1 222 ? 0.708 1.999 16.645 1.00 62.16 222 ALA A O 1
ATOM 1705 N N . VAL A 1 223 ? 1.415 1.253 14.654 1.00 60.34 223 VAL A N 1
ATOM 1706 C CA . VAL A 1 223 ? 0.168 1.587 13.943 1.00 60.34 223 VAL A CA 1
ATOM 1707 C C . VAL A 1 223 ? -0.999 0.719 14.428 1.00 60.34 223 VAL A C 1
ATOM 1709 O O . VAL A 1 223 ? -2.088 1.240 14.661 1.00 60.34 223 VAL A O 1
ATOM 1712 N N . ILE A 1 224 ? -0.782 -0.585 14.622 1.00 61.16 224 ILE A N 1
ATOM 1713 C CA . ILE A 1 224 ? -1.813 -1.522 15.089 1.00 61.16 224 ILE A CA 1
ATOM 1714 C C . ILE A 1 224 ? -1.845 -1.637 16.622 1.00 61.16 224 ILE A C 1
ATOM 1716 O O . ILE A 1 224 ? -2.875 -1.979 17.186 1.00 61.16 224 ILE A O 1
ATOM 1720 N N . GLY A 1 225 ? -0.780 -1.312 17.345 1.00 59.50 225 GLY A N 1
ATOM 1721 C CA . GLY A 1 225 ? -0.808 -1.216 18.813 1.00 59.50 225 GLY A CA 1
ATOM 1722 C C . GLY A 1 225 ? -1.694 -0.072 19.288 1.00 59.50 225 GLY A C 1
ATOM 1723 O O . GLY A 1 225 ? -2.361 -0.208 20.306 1.00 59.50 225 GLY A O 1
ATOM 1724 N N . ASN A 1 226 ? -1.845 0.981 18.476 1.00 56.69 226 ASN A N 1
ATOM 1725 C CA . ASN A 1 226 ? -2.888 1.996 18.664 1.00 56.69 226 ASN A CA 1
ATOM 1726 C C . ASN A 1 226 ? -4.323 1.433 18.540 1.00 56.69 226 ASN A C 1
ATOM 1728 O O . ASN A 1 226 ? -5.275 2.133 18.878 1.00 56.69 226 ASN A O 1
ATOM 1732 N N . LEU A 1 227 ? -4.473 0.193 18.053 1.00 51.16 227 LEU A N 1
ATOM 1733 C CA . LEU A 1 227 ? -5.705 -0.593 17.945 1.00 51.16 227 LEU A CA 1
ATOM 1734 C C . LEU A 1 227 ? -5.754 -1.789 18.903 1.00 51.16 227 LEU A C 1
ATOM 1736 O O . LEU A 1 227 ? -6.654 -2.609 18.762 1.00 51.16 227 LEU A O 1
ATOM 1740 N N . ALA A 1 228 ? -4.835 -1.943 19.855 1.00 51.50 228 ALA A N 1
ATOM 1741 C CA . ALA A 1 228 ? -4.935 -2.996 20.864 1.00 51.50 228 ALA A CA 1
ATOM 1742 C C . ALA A 1 228 ? -5.410 -2.406 22.205 1.00 51.50 228 ALA A C 1
ATOM 1744 O O . ALA A 1 228 ? -4.923 -1.347 22.606 1.00 51.50 228 ALA A O 1
ATOM 1745 N N . PRO A 1 229 ? -6.310 -3.081 22.946 1.00 45.41 229 PRO A N 1
ATOM 1746 C CA . PRO A 1 229 ? -6.533 -2.777 24.354 1.00 45.41 229 PRO A CA 1
ATOM 1747 C C . PRO A 1 229 ? -5.194 -2.910 25.076 1.00 45.41 229 PRO A C 1
ATOM 1749 O O . PRO A 1 229 ? -4.544 -3.951 24.986 1.00 45.41 229 PRO A O 1
ATOM 1752 N N . SER A 1 230 ? -4.756 -1.863 25.769 1.00 46.97 230 SER A N 1
ATOM 1753 C CA . SER A 1 230 ? -3.506 -1.851 26.527 1.00 46.97 230 SER A CA 1
ATOM 1754 C C . SER A 1 230 ? -3.544 -2.906 27.643 1.00 46.97 230 SER A C 1
ATOM 1756 O O . SER A 1 230 ? -3.987 -2.639 28.759 1.00 46.97 230 SER A O 1
ATOM 1758 N N . GLY A 1 231 ? -3.105 -4.120 27.318 1.00 39.78 231 GLY A N 1
ATOM 1759 C CA . GLY A 1 231 ? -3.112 -5.295 28.182 1.00 39.78 231 GLY A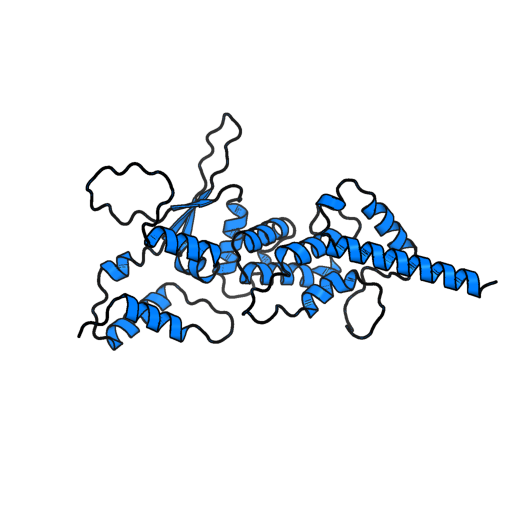 CA 1
ATOM 1760 C C . GLY A 1 231 ? -1.780 -6.031 28.116 1.00 39.78 231 GLY A C 1
ATOM 1761 O O . GLY A 1 231 ? -1.748 -7.216 27.814 1.00 39.78 231 GLY A O 1
ATOM 1762 N N . GLY A 1 232 ? -0.668 -5.333 28.355 1.00 37.44 232 GLY A N 1
ATOM 1763 C CA . GLY A 1 232 ? 0.646 -5.969 28.479 1.00 37.44 232 GLY A CA 1
ATOM 1764 C C . GLY A 1 232 ? 1.805 -5.081 28.038 1.00 37.44 232 GLY A C 1
ATOM 1765 O O . GLY A 1 232 ? 1.971 -4.825 26.858 1.00 37.44 232 GLY A O 1
ATOM 1766 N N . ALA A 1 233 ? 2.574 -4.617 29.024 1.00 40.03 233 ALA A N 1
ATOM 1767 C CA . ALA A 1 233 ? 3.941 -4.085 28.988 1.00 40.03 233 ALA A CA 1
ATOM 1768 C C . ALA A 1 233 ? 4.546 -3.525 27.670 1.00 40.03 233 ALA A C 1
ATOM 1770 O O . ALA A 1 233 ? 4.834 -4.252 26.727 1.00 40.03 233 ALA A O 1
ATOM 1771 N N . ARG A 1 234 ? 4.977 -2.254 27.779 1.00 39.88 234 ARG A N 1
ATOM 1772 C CA . ARG A 1 234 ? 6.102 -1.591 27.081 1.00 39.88 234 ARG A CA 1
ATOM 1773 C C . ARG A 1 234 ? 5.988 -1.349 25.570 1.00 39.88 234 ARG A C 1
ATOM 1775 O O . ARG A 1 234 ? 6.675 -1.994 24.788 1.00 39.88 234 ARG A O 1
ATOM 1782 N N . ILE A 1 235 ? 5.334 -0.241 25.213 1.00 38.75 235 ILE A N 1
ATOM 1783 C CA . ILE A 1 235 ? 5.894 0.739 24.262 1.00 38.75 235 ILE A CA 1
ATOM 1784 C C . ILE A 1 235 ? 5.589 2.137 24.834 1.00 38.75 235 ILE A C 1
ATOM 1786 O O . ILE A 1 235 ? 4.438 2.547 24.900 1.00 38.75 235 ILE A O 1
ATOM 1790 N N . GLU A 1 236 ? 6.608 2.846 25.328 1.00 35.25 236 GLU A N 1
ATOM 1791 C CA . GLU A 1 236 ? 6.463 4.049 26.179 1.00 35.25 236 GLU A CA 1
ATOM 1792 C C . GLU A 1 236 ? 5.979 5.331 25.469 1.00 35.25 236 GLU A C 1
ATOM 1794 O O . GLU A 1 236 ? 5.811 6.346 26.133 1.00 35.25 236 GLU A O 1
ATOM 1799 N N . TYR A 1 237 ? 5.693 5.323 24.161 1.00 36.31 237 TYR A N 1
ATOM 1800 C CA . TYR A 1 237 ? 5.321 6.556 23.437 1.00 36.31 237 TYR A CA 1
ATOM 1801 C C . TYR A 1 237 ? 4.267 6.389 22.332 1.00 36.31 237 TYR A C 1
ATOM 1803 O O . TYR A 1 237 ? 4.082 7.285 21.507 1.00 36.31 237 TYR A O 1
ATOM 1811 N N . THR A 1 238 ? 3.534 5.278 22.294 1.00 37.84 238 THR A N 1
ATOM 1812 C CA . THR A 1 238 ? 2.376 5.163 21.398 1.00 37.84 238 THR A CA 1
ATOM 1813 C C . THR A 1 238 ? 1.175 5.838 22.048 1.00 37.84 238 THR A C 1
ATOM 1815 O O . THR A 1 238 ? 0.610 5.315 23.009 1.00 37.84 238 THR A O 1
ATOM 1818 N N . HIS A 1 239 ? 0.792 7.015 21.540 1.00 40.47 239 HIS A N 1
ATOM 1819 C CA . HIS A 1 239 ? -0.521 7.597 21.814 1.00 40.47 239 HIS A CA 1
ATOM 1820 C C . HIS A 1 239 ? -1.573 6.536 21.498 1.00 40.47 239 HIS A C 1
ATOM 1822 O O . HIS A 1 239 ? -1.841 6.261 20.332 1.00 40.47 239 HIS A O 1
ATOM 1828 N N . CYS A 1 240 ? -2.147 5.923 22.533 1.00 48.25 240 CYS A N 1
ATOM 1829 C CA . CYS A 1 240 ? -3.227 4.963 22.381 1.00 48.25 240 CYS A CA 1
ATOM 1830 C C . CYS A 1 240 ? -4.441 5.732 21.854 1.00 48.25 240 CYS A C 1
ATOM 1832 O O . CYS A 1 240 ? -5.205 6.312 22.622 1.00 48.25 240 CYS A O 1
ATOM 1834 N N . LEU A 1 241 ? -4.576 5.793 20.528 1.00 49.44 241 LEU A N 1
ATOM 1835 C CA . LEU A 1 241 ? -5.720 6.412 19.854 1.00 49.44 241 LEU A CA 1
ATOM 1836 C C . LEU A 1 241 ? -7.009 5.635 20.151 1.00 49.44 241 LEU A C 1
ATOM 1838 O O . LEU A 1 241 ? -8.102 6.183 20.029 1.00 49.44 241 LEU A O 1
ATOM 1842 N N . TRP A 1 242 ? -6.875 4.383 20.597 1.00 54.88 242 TRP A N 1
ATOM 1843 C CA . TRP A 1 242 ? -7.934 3.617 21.222 1.00 54.88 242 TRP A CA 1
ATOM 1844 C 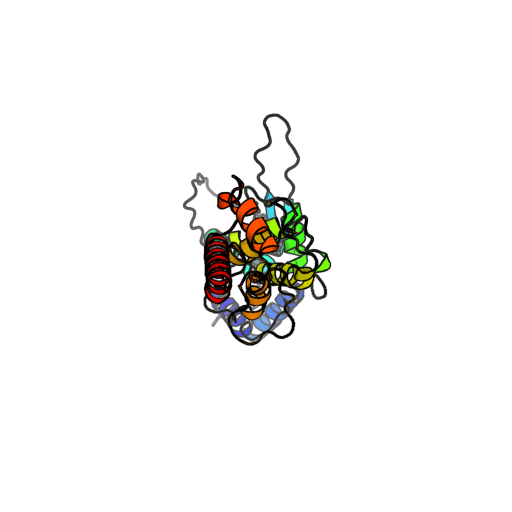C . TRP A 1 242 ? -7.648 3.390 22.707 1.00 54.88 242 TRP A C 1
ATOM 1846 O O . TRP A 1 242 ? -6.784 2.599 23.082 1.00 54.88 242 TRP A O 1
ATOM 1856 N N . ASN A 1 243 ? -8.419 4.051 23.568 1.00 60.34 243 ASN A N 1
ATOM 1857 C CA . ASN A 1 243 ? -8.516 3.648 24.961 1.00 60.34 243 ASN A CA 1
ATOM 1858 C C . ASN A 1 243 ? -9.670 2.649 25.091 1.00 60.34 243 ASN A C 1
ATOM 1860 O O . ASN A 1 243 ? -10.827 3.042 25.206 1.00 60.34 243 ASN A O 1
ATOM 1864 N N . ALA A 1 244 ? -9.369 1.350 25.074 1.00 54.25 244 ALA A N 1
ATOM 1865 C CA . ALA A 1 244 ? -10.384 0.307 25.252 1.00 54.25 244 ALA A CA 1
ATOM 1866 C C . ALA A 1 244 ? -11.102 0.381 26.617 1.00 54.25 244 ALA A C 1
ATOM 1868 O O . ALA A 1 244 ? -12.177 -0.194 26.775 1.00 54.25 244 ALA A O 1
ATOM 1869 N N . GLN A 1 245 ? -10.536 1.098 27.598 1.00 57.28 245 GLN A N 1
ATOM 1870 C CA . GLN A 1 245 ? -11.200 1.351 28.879 1.00 57.28 245 GLN A CA 1
ATOM 1871 C C . GLN A 1 245 ? -12.223 2.487 28.809 1.00 57.28 245 GLN A C 1
ATOM 1873 O O . GLN A 1 245 ? -13.035 2.613 29.721 1.00 57.28 245 GLN A O 1
ATOM 1878 N N . ASP A 1 246 ? -12.211 3.299 27.749 1.00 68.50 246 ASP A N 1
ATOM 1879 C CA . ASP A 1 246 ? -13.241 4.299 27.509 1.00 68.50 246 ASP A CA 1
ATOM 1880 C C . ASP A 1 246 ? -14.444 3.657 26.777 1.00 68.50 246 ASP A C 1
ATOM 1882 O O . ASP A 1 246 ? -14.335 3.241 25.612 1.00 68.50 246 ASP A O 1
ATOM 1886 N N . PRO A 1 247 ? -15.626 3.587 27.420 1.00 69.19 247 PRO A N 1
ATOM 1887 C CA . PRO A 1 247 ? -16.827 3.026 26.808 1.00 69.19 247 PRO A CA 1
ATOM 1888 C C . PRO A 1 247 ? -17.251 3.773 25.539 1.00 69.19 247 PRO A C 1
ATOM 1890 O O . PRO A 1 247 ? -17.833 3.168 24.635 1.00 69.19 247 PRO A O 1
ATOM 1893 N N . SER A 1 248 ? -16.965 5.078 25.450 1.00 73.75 248 SER A N 1
ATOM 1894 C CA . SER A 1 248 ? -17.387 5.903 24.316 1.00 73.75 248 SER A CA 1
ATOM 1895 C C . SER A 1 248 ? -16.647 5.516 23.030 1.00 73.75 248 SER A C 1
ATOM 1897 O O . SER A 1 248 ? -17.277 5.316 21.985 1.00 73.75 248 SER A O 1
ATOM 1899 N N . SER A 1 249 ? -15.344 5.253 23.146 1.00 73.06 249 SER A N 1
ATOM 1900 C CA . SER A 1 249 ? -14.496 4.732 22.073 1.00 73.06 249 SER A CA 1
ATOM 1901 C C . SER A 1 249 ? -14.957 3.347 21.587 1.00 73.06 249 SER A C 1
ATOM 1903 O O . SER A 1 249 ? -15.043 3.093 20.383 1.00 73.06 249 SER A O 1
ATOM 1905 N N . SER A 1 250 ? -15.344 2.458 22.508 1.00 75.12 250 SER A N 1
ATOM 1906 C CA . SER A 1 250 ? -15.863 1.122 22.167 1.00 75.12 250 SER A CA 1
ATOM 1907 C C . SER A 1 250 ? -17.210 1.177 21.432 1.00 75.12 250 SER A C 1
ATOM 1909 O O . SER A 1 250 ? -17.428 0.454 20.455 1.00 75.12 250 SER A O 1
ATOM 1911 N N . LEU A 1 251 ? -18.110 2.079 21.839 1.00 79.38 251 LEU A N 1
ATOM 1912 C CA . LEU A 1 251 ? -19.379 2.310 21.140 1.00 79.38 251 LEU A CA 1
ATOM 1913 C C . LEU A 1 251 ? -19.174 2.886 19.734 1.00 79.38 251 LEU A C 1
ATOM 1915 O O . LEU A 1 251 ? -19.924 2.544 18.817 1.00 79.38 251 LEU A O 1
ATOM 1919 N N . GLN A 1 252 ? -18.171 3.744 19.543 1.00 83.19 252 GLN A N 1
ATOM 1920 C CA . GLN A 1 252 ? -17.833 4.273 18.225 1.00 83.19 252 GLN A CA 1
ATOM 1921 C C . GLN A 1 252 ? -17.339 3.171 17.280 1.00 83.19 252 GLN A C 1
ATOM 1923 O O . GLN A 1 252 ? -17.808 3.097 16.144 1.00 83.19 252 GLN A O 1
ATOM 1928 N N . LEU A 1 253 ? -16.471 2.271 17.749 1.00 83.06 253 LEU A N 1
ATOM 1929 C CA . LEU A 1 253 ? -16.024 1.122 16.953 1.00 83.06 253 LEU A CA 1
ATOM 1930 C C . LEU A 1 253 ? -17.178 0.186 16.591 1.00 83.06 253 LEU A C 1
ATOM 1932 O O . LEU A 1 253 ? -17.269 -0.252 15.447 1.00 83.06 253 LEU A O 1
ATOM 1936 N N . LEU A 1 254 ? -18.106 -0.059 17.520 1.00 84.06 254 LEU A N 1
ATOM 1937 C CA . LEU A 1 254 ? -19.321 -0.826 17.239 1.00 84.06 254 LEU A CA 1
ATOM 1938 C C . LEU A 1 254 ? -20.194 -0.171 16.161 1.00 84.06 254 LEU A C 1
ATOM 1940 O O . LEU A 1 254 ? -20.768 -0.876 15.333 1.00 84.06 254 LEU A O 1
ATOM 1944 N N . LYS A 1 255 ? -20.299 1.164 16.147 1.00 86.88 255 LYS A N 1
ATOM 1945 C CA . LYS A 1 255 ? -21.010 1.890 15.083 1.00 86.88 255 LYS A CA 1
ATOM 1946 C C . LYS A 1 255 ? -20.308 1.731 13.735 1.00 86.88 255 LYS A C 1
ATOM 1948 O O . LYS A 1 255 ? -20.980 1.438 12.752 1.00 86.88 255 LYS A O 1
ATOM 1953 N N . LEU A 1 256 ? -18.981 1.865 13.696 1.00 85.94 256 LEU A N 1
ATOM 1954 C CA . LEU A 1 256 ? -18.186 1.697 12.473 1.00 85.94 256 LEU A CA 1
ATOM 1955 C C . LEU A 1 256 ? -18.240 0.261 11.932 1.00 85.94 256 LEU A C 1
ATOM 1957 O O . LEU A 1 256 ? -18.357 0.065 10.726 1.00 85.94 256 LEU A O 1
ATOM 1961 N N . ALA A 1 257 ? -18.224 -0.740 12.814 1.00 86.75 257 ALA A N 1
ATOM 1962 C CA . ALA A 1 257 ? -18.330 -2.153 12.447 1.00 86.75 257 ALA A CA 1
ATOM 1963 C C . ALA A 1 257 ? -19.689 -2.526 11.827 1.00 86.75 257 ALA A C 1
ATOM 1965 O O . ALA A 1 257 ? -19.805 -3.559 11.175 1.00 86.75 257 ALA A O 1
ATOM 1966 N N . ARG A 1 258 ? -20.720 -1.691 12.019 1.00 87.38 258 ARG A N 1
ATOM 1967 C CA . ARG A 1 258 ? -22.048 -1.860 11.409 1.00 87.38 258 ARG A CA 1
ATOM 1968 C C . ARG A 1 258 ? -22.181 -1.195 10.039 1.00 87.38 258 ARG A C 1
ATOM 1970 O O . ARG A 1 258 ? -23.233 -1.325 9.425 1.00 87.38 258 ARG A O 1
ATOM 1977 N N . CYS A 1 259 ? -21.173 -0.464 9.567 1.00 90.44 259 CYS A N 1
ATOM 1978 C CA . CYS A 1 259 ? -21.211 0.128 8.235 1.00 90.44 259 CYS A CA 1
ATOM 1979 C C . CYS A 1 259 ? -21.098 -0.960 7.156 1.00 90.44 259 CYS A C 1
ATOM 1981 O O . CYS A 1 259 ? -20.215 -1.811 7.232 1.00 90.44 259 CYS A O 1
ATOM 1983 N N . ASP A 1 260 ? -21.905 -0.877 6.096 1.00 90.44 260 ASP A N 1
ATOM 1984 C CA . ASP A 1 260 ? -21.926 -1.882 5.014 1.00 90.44 260 ASP A CA 1
ATOM 1985 C C . ASP A 1 260 ? -20.567 -2.049 4.312 1.00 90.44 260 ASP A C 1
ATOM 1987 O O . ASP A 1 260 ? -20.207 -3.123 3.838 1.00 90.44 260 ASP A O 1
ATOM 1991 N N . GLN A 1 261 ? -19.773 -0.978 4.276 1.00 90.06 261 GLN A N 1
ATOM 1992 C CA . GLN A 1 261 ? -18.446 -0.969 3.659 1.00 90.06 261 GLN A CA 1
ATOM 1993 C C . GLN A 1 261 ? -17.361 -1.582 4.558 1.00 90.06 261 GLN A C 1
ATOM 1995 O O . GLN A 1 261 ? -16.242 -1.804 4.096 1.00 90.06 261 GLN A O 1
ATOM 2000 N N . TYR A 1 262 ? -17.663 -1.865 5.828 1.00 91.31 262 TYR A N 1
ATOM 2001 C CA . TYR A 1 262 ? -16.672 -2.278 6.819 1.00 91.31 262 TYR A CA 1
ATOM 2002 C C . TYR A 1 262 ? -15.935 -3.551 6.422 1.00 91.31 262 TYR A C 1
ATOM 2004 O O . TYR A 1 262 ? -14.706 -3.560 6.376 1.00 91.31 262 TYR A O 1
ATOM 2012 N N . ALA A 1 263 ? -16.676 -4.591 6.040 1.00 92.00 263 ALA A N 1
ATOM 2013 C CA . ALA A 1 263 ? -16.086 -5.869 5.660 1.00 92.00 263 ALA A CA 1
ATOM 2014 C C . ALA A 1 263 ? -15.196 -5.769 4.407 1.00 92.00 263 ALA A C 1
ATOM 2016 O O . ALA A 1 263 ? -14.194 -6.473 4.300 1.00 92.00 263 ALA A O 1
ATOM 2017 N N . ALA A 1 264 ? -15.540 -4.880 3.469 1.00 92.25 264 ALA A N 1
ATOM 2018 C CA . ALA A 1 264 ? -14.778 -4.681 2.237 1.00 92.25 264 ALA A CA 1
ATOM 2019 C C . ALA A 1 264 ? -13.493 -3.870 2.482 1.00 92.25 264 ALA A C 1
ATOM 2021 O O . ALA A 1 264 ? -12.415 -4.179 1.958 1.00 92.25 264 ALA A O 1
ATOM 2022 N N . VAL A 1 265 ? -13.596 -2.824 3.301 1.00 92.62 265 VAL A N 1
ATOM 2023 C CA . VAL A 1 265 ? -12.522 -1.848 3.490 1.00 92.62 265 VAL A CA 1
ATOM 2024 C C . VAL A 1 265 ? -11.523 -2.295 4.557 1.00 92.62 265 VAL A C 1
ATOM 2026 O O . VAL A 1 265 ? -10.318 -2.148 4.356 1.00 92.62 265 VAL A O 1
ATOM 2029 N N . ILE A 1 266 ? -11.994 -2.893 5.652 1.00 92.69 266 ILE A N 1
ATOM 2030 C CA . ILE A 1 266 ? -11.155 -3.243 6.802 1.00 92.69 266 ILE A CA 1
ATOM 2031 C C . ILE A 1 266 ? -10.578 -4.647 6.649 1.00 92.69 266 ILE A C 1
ATOM 2033 O O . ILE A 1 266 ? -11.261 -5.574 6.217 1.00 92.69 266 ILE A O 1
ATOM 2037 N N . ALA A 1 267 ? -9.292 -4.822 6.937 1.00 90.19 267 ALA A N 1
ATOM 2038 C CA . ALA A 1 267 ? -8.611 -6.106 6.804 1.00 90.19 267 ALA A CA 1
ATOM 2039 C C . ALA A 1 267 ? -9.096 -7.115 7.865 1.00 90.19 267 ALA A C 1
ATOM 2041 O O . ALA A 1 267 ? -9.380 -6.700 8.989 1.00 90.19 267 ALA A O 1
ATOM 2042 N N . PRO A 1 268 ? -9.211 -8.420 7.545 1.00 89.94 268 PRO A N 1
ATOM 2043 C CA . PRO A 1 268 ? -9.753 -9.411 8.477 1.00 89.94 268 PRO A CA 1
ATOM 2044 C C . PRO A 1 268 ? -9.036 -9.470 9.834 1.00 89.94 268 PRO A C 1
ATOM 2046 O O . PRO A 1 268 ? -9.700 -9.630 10.858 1.00 89.94 268 PRO A O 1
ATOM 2049 N N . GLY A 1 269 ? -7.710 -9.301 9.875 1.00 83.94 269 GLY A N 1
ATOM 2050 C CA . GLY A 1 269 ? -6.958 -9.272 11.129 1.00 83.94 269 GLY A CA 1
ATOM 2051 C C . GLY A 1 269 ? -7.312 -8.055 11.986 1.00 83.94 269 GLY A C 1
ATOM 2052 O O . GLY A 1 269 ? -7.550 -8.201 13.186 1.00 83.94 269 GLY A O 1
ATOM 2053 N N . VAL A 1 270 ? -7.449 -6.874 11.376 1.00 86.94 270 VAL A N 1
ATOM 2054 C CA . VAL A 1 270 ? -7.951 -5.659 12.036 1.00 86.94 270 VAL A CA 1
ATOM 2055 C C . VAL A 1 270 ? -9.373 -5.871 12.565 1.00 86.94 270 VAL A C 1
ATOM 2057 O O . VAL A 1 270 ? -9.650 -5.518 13.711 1.00 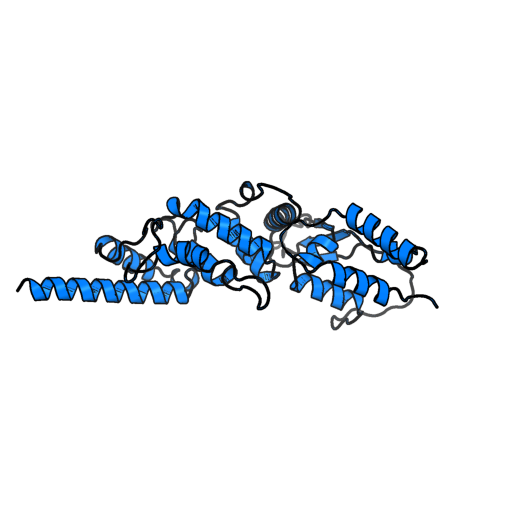86.94 270 VAL A O 1
ATOM 2060 N N . GLN A 1 271 ? -10.264 -6.494 11.784 1.00 89.62 271 GLN A N 1
ATOM 2061 C CA . GLN A 1 271 ? -11.630 -6.802 12.232 1.00 89.62 271 GLN A CA 1
ATOM 2062 C C . GLN A 1 271 ? -11.627 -7.713 13.467 1.00 89.62 271 GLN A C 1
ATOM 2064 O O . GLN A 1 271 ? -12.306 -7.418 14.451 1.00 89.62 271 GLN A O 1
ATOM 2069 N N . ALA A 1 272 ? -10.826 -8.784 13.446 1.00 84.88 272 ALA A N 1
ATOM 2070 C CA . ALA A 1 272 ? -10.701 -9.713 14.567 1.00 84.88 272 ALA A CA 1
ATOM 2071 C C . ALA A 1 272 ? -10.168 -9.021 15.835 1.00 84.88 272 ALA A C 1
ATOM 2073 O O . ALA A 1 272 ? -10.685 -9.251 16.928 1.00 84.88 272 ALA A O 1
ATOM 2074 N N . ARG A 1 273 ? -9.182 -8.121 15.696 1.00 81.81 273 ARG A N 1
ATOM 2075 C CA . ARG A 1 273 ? -8.636 -7.332 16.818 1.00 81.81 273 ARG A CA 1
ATOM 2076 C C . ARG A 1 273 ? -9.674 -6.381 17.415 1.00 81.81 273 ARG A C 1
ATOM 2078 O O . ARG A 1 273 ? -9.792 -6.303 18.636 1.00 81.81 273 ARG A O 1
ATOM 2085 N N . ILE A 1 274 ? -10.465 -5.713 16.573 1.00 84.50 274 ILE A N 1
ATOM 2086 C CA . ILE A 1 274 ? -11.556 -4.839 17.027 1.00 84.50 274 ILE A CA 1
ATOM 2087 C C . ILE A 1 274 ? -12.608 -5.651 17.788 1.00 84.50 274 ILE A C 1
ATOM 2089 O O . ILE A 1 274 ? -13.013 -5.252 18.878 1.00 84.50 274 ILE A O 1
ATOM 2093 N N . GLN A 1 275 ? -13.028 -6.801 17.252 1.00 85.50 275 GLN A N 1
ATOM 2094 C CA . GLN A 1 275 ? -13.992 -7.679 17.920 1.00 85.50 275 GLN A CA 1
ATOM 2095 C C . GLN A 1 275 ? -13.485 -8.150 19.286 1.00 85.50 275 GLN A C 1
ATOM 2097 O O . GLN A 1 275 ? -14.219 -8.052 20.268 1.00 85.50 275 GLN A O 1
ATOM 2102 N N . ALA A 1 276 ? -12.231 -8.607 19.359 1.00 81.44 276 ALA A N 1
ATOM 2103 C CA . ALA A 1 276 ? -11.615 -9.038 20.609 1.00 81.44 276 ALA A CA 1
ATOM 2104 C C . ALA A 1 276 ? -11.607 -7.911 21.652 1.00 81.44 276 ALA A C 1
ATOM 2106 O O . ALA A 1 276 ? -12.110 -8.096 22.758 1.00 81.44 276 ALA A O 1
ATOM 2107 N N . GLY A 1 277 ? -11.137 -6.714 21.289 1.00 78.38 277 GLY A N 1
ATOM 2108 C CA . GLY A 1 277 ? -11.073 -5.624 22.258 1.00 78.38 277 GLY A CA 1
ATOM 2109 C C . GLY A 1 277 ? -12.439 -5.054 22.660 1.00 78.38 277 GLY A C 1
ATOM 2110 O O . GLY A 1 277 ? -12.598 -4.621 23.798 1.00 78.38 277 GLY A O 1
ATOM 2111 N N . VAL A 1 278 ? -13.460 -5.123 21.796 1.00 82.25 278 VAL A N 1
ATOM 2112 C CA . VAL A 1 278 ? -14.848 -4.806 22.188 1.00 82.25 278 VAL A CA 1
ATOM 2113 C C . VAL A 1 278 ? -15.381 -5.819 23.208 1.00 82.25 278 VAL A C 1
ATOM 2115 O O . VAL A 1 278 ? -16.026 -5.421 24.180 1.00 82.25 278 VAL A O 1
ATOM 2118 N N . LEU A 1 279 ? -15.110 -7.115 23.021 1.00 84.38 279 LEU A N 1
ATOM 2119 C CA . LEU A 1 279 ? -15.494 -8.153 23.985 1.00 84.38 279 LEU A CA 1
ATOM 2120 C C . LEU A 1 279 ? -14.776 -7.969 25.328 1.00 84.38 279 LEU A C 1
ATOM 2122 O O . LEU A 1 279 ? -15.417 -8.076 26.375 1.00 84.38 279 LEU A O 1
ATOM 2126 N N . ASP A 1 280 ? -13.490 -7.623 25.308 1.00 79.75 280 ASP A N 1
ATOM 2127 C CA . ASP A 1 280 ? -12.717 -7.343 26.521 1.00 79.75 280 ASP A CA 1
ATOM 2128 C C . ASP A 1 280 ? -13.249 -6.117 27.275 1.00 79.75 280 ASP A C 1
ATOM 2130 O O . ASP A 1 280 ? -13.407 -6.160 28.499 1.00 79.75 280 ASP A O 1
ATOM 2134 N N . ALA A 1 281 ? -13.594 -5.042 26.557 1.00 77.31 281 ALA A N 1
ATOM 2135 C CA . ALA A 1 281 ? -14.195 -3.846 27.143 1.00 77.31 281 ALA A CA 1
ATOM 2136 C C . ALA A 1 281 ? -15.551 -4.156 27.804 1.00 77.31 281 ALA A C 1
ATOM 2138 O O . ALA A 1 281 ? -15.803 -3.735 28.936 1.00 77.31 281 ALA A O 1
ATOM 2139 N N . LEU A 1 282 ? -16.400 -4.954 27.144 1.00 82.31 282 LEU A N 1
ATOM 2140 C CA . LEU A 1 282 ? -17.675 -5.414 27.705 1.00 82.31 282 LEU A CA 1
ATOM 2141 C C . LEU A 1 282 ? -17.470 -6.278 28.955 1.00 82.31 282 LEU A C 1
ATOM 2143 O O . LEU A 1 282 ? -18.129 -6.058 29.971 1.00 82.31 282 LEU A O 1
ATOM 2147 N N . ALA A 1 283 ? -16.534 -7.228 28.910 1.00 84.50 283 ALA A N 1
ATOM 2148 C CA . ALA A 1 283 ? -16.216 -8.076 30.053 1.00 84.50 283 ALA A CA 1
ATOM 2149 C C . ALA A 1 283 ? -15.686 -7.259 31.244 1.00 84.50 283 ALA A C 1
ATOM 2151 O O . ALA A 1 283 ? -16.014 -7.560 32.393 1.00 84.50 283 ALA A O 1
ATOM 2152 N N . SER A 1 284 ? -14.890 -6.220 30.979 1.00 79.81 284 SER A N 1
ATOM 2153 C CA . SER A 1 284 ? -14.405 -5.285 31.997 1.00 79.81 284 SER A CA 1
ATOM 2154 C C . SER A 1 284 ? -15.551 -4.487 32.625 1.00 79.81 284 SER A C 1
ATOM 2156 O O . SER A 1 284 ? -15.676 -4.448 33.849 1.00 79.81 284 SER A O 1
ATOM 2158 N N . ALA A 1 285 ? -16.450 -3.930 31.805 1.00 81.12 285 ALA A N 1
ATOM 2159 C CA . ALA A 1 285 ? -17.611 -3.184 32.286 1.00 81.12 285 ALA A CA 1
ATOM 2160 C C . ALA A 1 285 ? -18.526 -4.045 33.175 1.00 81.12 285 ALA A C 1
ATOM 2162 O O . ALA A 1 285 ? -18.924 -3.607 34.253 1.00 81.12 285 ALA A O 1
ATOM 2163 N N . ILE A 1 286 ? -18.791 -5.297 32.775 1.00 85.75 286 ILE A N 1
ATOM 2164 C CA . ILE A 1 286 ? -19.573 -6.248 33.580 1.00 85.75 286 ILE A CA 1
ATOM 2165 C C . ILE A 1 286 ? -18.899 -6.491 34.934 1.00 85.75 286 ILE A C 1
ATOM 2167 O O . ILE A 1 286 ? -19.574 -6.408 35.958 1.00 85.75 286 ILE A O 1
ATOM 2171 N N . ARG A 1 287 ? -17.578 -6.730 34.962 1.00 87.19 287 ARG A N 1
ATOM 2172 C CA . ARG A 1 287 ? -16.828 -6.946 36.213 1.00 87.19 287 ARG A CA 1
ATOM 2173 C C . ARG A 1 287 ? -16.949 -5.763 37.172 1.00 87.19 287 ARG A C 1
ATOM 2175 O O . ARG A 1 287 ? -17.196 -5.973 38.358 1.00 87.19 287 ARG A O 1
ATOM 2182 N N . VAL A 1 288 ? -16.819 -4.538 36.661 1.00 84.81 288 VAL A N 1
ATOM 2183 C CA . VAL A 1 288 ? -16.969 -3.312 37.462 1.00 84.81 288 VAL A CA 1
ATOM 2184 C C . VAL A 1 288 ? -18.384 -3.204 38.036 1.00 84.81 288 VAL A C 1
ATOM 2186 O O . VAL A 1 288 ? -18.534 -2.953 39.229 1.00 84.81 288 VAL A O 1
ATOM 2189 N N . CYS A 1 289 ? -19.420 -3.468 37.234 1.00 86.94 289 CYS A N 1
ATOM 2190 C CA . CYS A 1 289 ? -20.806 -3.455 37.709 1.00 86.94 289 CYS A CA 1
ATOM 2191 C C . CYS A 1 289 ? -21.093 -4.548 38.749 1.00 86.94 289 CYS A C 1
ATOM 2193 O O . CYS A 1 289 ? -21.845 -4.306 39.687 1.00 86.94 289 CYS A O 1
ATOM 2195 N N . THR A 1 290 ? -20.499 -5.737 38.611 1.00 92.44 290 THR A N 1
ATOM 2196 C CA . THR A 1 290 ? -20.682 -6.825 39.586 1.00 92.44 290 THR A CA 1
ATOM 2197 C C . THR A 1 290 ? -19.930 -6.600 40.892 1.00 92.44 290 THR A C 1
ATOM 2199 O O . THR A 1 290 ? -20.365 -7.109 41.912 1.00 92.44 290 THR A O 1
ATOM 2202 N N . ALA A 1 291 ? -18.823 -5.852 40.880 1.00 88.75 291 ALA A N 1
ATOM 2203 C CA . ALA A 1 291 ? -18.051 -5.546 42.085 1.00 88.75 291 ALA A CA 1
ATOM 2204 C C . ALA A 1 291 ? -18.654 -4.402 42.922 1.00 88.75 291 ALA A C 1
ATOM 2206 O O . ALA A 1 291 ? -18.254 -4.206 44.066 1.00 88.75 291 ALA A O 1
ATOM 2207 N N . ALA A 1 292 ? -19.575 -3.626 42.344 1.00 78.56 292 ALA A N 1
ATOM 2208 C CA . ALA A 1 292 ? -20.234 -2.499 42.999 1.00 78.56 292 ALA A CA 1
ATOM 2209 C C . ALA A 1 292 ? -21.535 -2.876 43.739 1.00 78.56 292 ALA A C 1
ATOM 2211 O O . ALA A 1 292 ? -22.104 -2.017 44.412 1.00 78.56 292 ALA A O 1
ATOM 2212 N N . ASN A 1 293 ? -21.997 -4.125 43.604 1.00 64.38 293 ASN A N 1
ATOM 2213 C CA . ASN A 1 293 ? -23.187 -4.677 44.264 1.00 64.38 293 ASN A CA 1
ATOM 2214 C C . ASN A 1 293 ? -22.785 -5.655 45.370 1.00 64.38 293 ASN A C 1
ATOM 2216 O O . ASN A 1 293 ? -23.520 -5.712 46.379 1.00 64.38 293 ASN A O 1
#

Secondary structure (DSSP, 8-state):
-PPPHHHHHHHHHTTS-SSS--PPPHHHHHHHHHHHHHHTT----HHHHHH---EEEEEEE----TT------EEEEEHHHHHHH-HHHHHHHHHHHTT---S--------------EEEEEES--HHHHHHHHHHHH--S--GGG--TTTHHHHHHHHHHTT-HHHHHHHHHHHHHTGGG-BSSS-TTSTTBHHHHHHHIIIIIS---TTS----HHHHHHHHHTTS-S-SS--TT---S--TT-HHHHHHHHHHHTSTTHHHHS-HHHHHHHHHHHHHHHHHHHHHHHHT-

Radius of gyration: 25.04 Å; chains: 1; bounding box: 64×33×85 Å

InterPro domains:
  IPR011333 SKP1/BTB/POZ domain superfamily [G3DSA:3.30.710.10] (48-210)